Protein AF-A0AAD4MUJ4-F1 (afdb_monomer_lite)

pLDDT: mean 74.08, std 25.37, range [32.0, 98.5]

Organism: NCBI:txid166010

Structure (mmCIF, N/CA/C/O backbone):
data_AF-A0AAD4MUJ4-F1
#
_entry.id   AF-A0AAD4MUJ4-F1
#
loop_
_atom_site.group_PDB
_atom_site.id
_atom_site.type_symbol
_atom_site.label_atom_id
_atom_site.label_alt_id
_atom_site.label_comp_id
_atom_site.label_asym_id
_atom_site.label_entity_id
_atom_site.label_seq_id
_atom_site.pdbx_PDB_ins_code
_atom_site.Cartn_x
_atom_site.Cartn_y
_atom_site.Cartn_z
_atom_site.occupancy
_atom_site.B_iso_or_equiv
_atom_site.auth_seq_id
_atom_site.auth_comp_id
_atom_site.auth_asym_id
_atom_site.auth_atom_id
_atom_site.pdbx_PDB_model_num
ATOM 1 N N . MET A 1 1 ? 2.312 30.324 27.842 1.00 44.19 1 MET A N 1
ATOM 2 C CA . MET A 1 1 ? 2.252 29.700 26.504 1.00 44.19 1 MET A CA 1
ATOM 3 C C . MET A 1 1 ? 3.630 29.108 26.237 1.00 44.19 1 MET A C 1
ATOM 5 O O . MET A 1 1 ? 4.555 29.847 25.935 1.00 44.19 1 MET A O 1
ATOM 9 N N . ALA A 1 2 ? 3.813 27.827 26.557 1.00 40.22 2 ALA A N 1
ATOM 10 C CA . ALA A 1 2 ? 5.121 27.174 26.566 1.00 40.22 2 ALA A CA 1
ATOM 11 C C . ALA A 1 2 ? 5.398 26.549 25.192 1.00 40.22 2 ALA A C 1
ATOM 13 O O . ALA A 1 2 ? 4.645 25.685 24.751 1.00 40.22 2 ALA A O 1
ATOM 14 N N . MET A 1 3 ? 6.459 26.995 24.517 1.00 39.94 3 MET A N 1
ATOM 15 C CA . MET A 1 3 ? 6.981 26.342 23.316 1.00 39.94 3 MET A CA 1
ATOM 16 C C . MET A 1 3 ? 7.967 25.252 23.740 1.00 39.94 3 MET A C 1
ATOM 18 O O . MET A 1 3 ? 9.027 25.543 24.290 1.00 39.94 3 MET A O 1
ATOM 22 N N . VAL A 1 4 ? 7.609 23.994 23.491 1.00 47.09 4 VAL A N 1
ATOM 23 C CA . VAL A 1 4 ? 8.509 22.846 23.631 1.00 47.09 4 VAL A CA 1
ATOM 24 C C . VAL A 1 4 ? 9.269 22.693 22.316 1.00 47.09 4 VAL A C 1
ATOM 26 O O . VAL A 1 4 ? 8.694 22.322 21.296 1.00 47.09 4 VAL A O 1
ATOM 29 N N . VAL A 1 5 ? 10.566 22.995 22.336 1.00 48.94 5 VAL A N 1
ATOM 30 C CA . VAL A 1 5 ? 11.489 22.750 21.221 1.00 48.94 5 VAL A CA 1
ATOM 31 C C . VAL A 1 5 ? 12.085 21.353 21.408 1.00 48.94 5 VAL A C 1
ATOM 33 O O . VAL A 1 5 ? 12.911 21.143 22.295 1.00 48.94 5 VAL A O 1
ATOM 36 N N . MET A 1 6 ? 11.668 20.377 20.595 1.00 48.19 6 MET A N 1
ATOM 37 C CA . MET A 1 6 ? 12.308 19.055 20.554 1.00 48.19 6 MET A CA 1
ATOM 38 C C . MET A 1 6 ? 13.563 19.094 19.675 1.00 48.19 6 MET A C 1
ATOM 40 O O . MET A 1 6 ? 13.494 19.048 18.447 1.00 48.19 6 MET A O 1
ATOM 44 N N . ALA A 1 7 ? 14.724 19.128 20.324 1.00 42.00 7 ALA A N 1
ATOM 45 C CA . ALA A 1 7 ? 16.017 18.890 19.700 1.00 42.00 7 ALA A CA 1
ATOM 46 C C . ALA A 1 7 ? 16.174 17.401 19.334 1.00 42.00 7 ALA A C 1
ATOM 48 O O . ALA A 1 7 ? 16.183 16.537 20.211 1.00 42.00 7 ALA A O 1
ATOM 49 N N . HIS A 1 8 ? 16.343 17.095 18.047 1.00 46.78 8 HIS A N 1
ATOM 50 C CA . HIS A 1 8 ? 16.730 15.759 17.595 1.00 46.78 8 HIS A CA 1
ATOM 51 C C . HIS A 1 8 ? 18.254 15.607 17.698 1.00 46.78 8 HIS A C 1
ATOM 53 O O . HIS A 1 8 ? 19.011 16.233 16.958 1.00 46.78 8 HIS A O 1
ATOM 59 N N . ARG A 1 9 ? 18.707 14.766 18.637 1.00 42.53 9 ARG A N 1
ATOM 60 C CA . ARG A 1 9 ? 20.091 14.276 18.697 1.00 42.53 9 ARG A CA 1
ATOM 61 C C . ARG A 1 9 ? 20.297 13.238 17.593 1.00 42.53 9 ARG A C 1
ATOM 63 O O . ARG A 1 9 ? 19.803 12.120 17.712 1.00 42.53 9 ARG A O 1
ATOM 70 N N . TYR A 1 10 ? 21.086 13.569 16.577 1.00 39.06 10 TYR A N 1
ATOM 71 C CA . TYR A 1 10 ? 21.710 12.563 15.719 1.00 39.06 10 TYR A CA 1
ATOM 72 C C . TYR A 1 10 ? 22.865 11.919 16.487 1.00 39.06 10 TYR A C 1
ATOM 74 O O . TYR A 1 10 ? 23.822 12.589 16.877 1.00 39.06 10 TYR A O 1
ATOM 82 N N . LYS A 1 11 ? 22.753 10.616 16.756 1.00 43.12 11 LYS A N 1
ATOM 83 C CA . LYS A 1 11 ? 23.813 9.821 17.373 1.00 43.12 11 LYS A CA 1
ATOM 84 C C . LYS A 1 11 ? 24.545 9.070 16.264 1.00 43.12 11 LYS A C 1
ATOM 86 O O . LYS A 1 11 ? 24.017 8.121 15.696 1.00 43.12 11 LYS A O 1
ATOM 91 N N . ASN A 1 12 ? 25.754 9.538 15.970 1.00 46.62 12 ASN A N 1
ATOM 92 C CA . ASN A 1 12 ? 26.744 8.843 15.158 1.00 46.62 12 ASN A CA 1
ATOM 93 C C . ASN A 1 12 ? 27.053 7.468 15.768 1.00 46.62 12 ASN A C 1
ATOM 95 O O . ASN A 1 12 ? 27.335 7.371 16.964 1.00 46.62 12 ASN A O 1
ATOM 99 N N . GLY A 1 13 ? 27.042 6.431 14.934 1.00 36.66 13 GLY A N 1
ATOM 100 C CA . GLY A 1 13 ? 27.502 5.087 15.265 1.00 36.66 13 GLY A CA 1
ATOM 101 C C . GLY A 1 13 ? 28.386 4.553 14.145 1.00 36.66 13 GLY A C 1
ATOM 102 O O . GLY A 1 13 ? 27.891 3.969 13.189 1.00 36.66 13 GLY A O 1
ATOM 103 N N . TYR A 1 14 ? 29.690 4.795 14.268 1.00 42.84 14 TYR A N 1
ATOM 104 C CA . TYR A 1 14 ? 30.744 4.057 13.575 1.00 42.84 14 TYR A CA 1
ATOM 105 C C . TYR A 1 14 ? 30.880 2.653 14.183 1.00 42.84 14 TYR A C 1
ATOM 107 O O . TYR A 1 14 ? 30.765 2.510 15.400 1.00 42.84 14 TYR A O 1
ATOM 115 N N . GLY A 1 15 ? 31.264 1.667 13.367 1.00 36.09 15 GLY A N 1
ATOM 116 C CA . GLY A 1 15 ? 32.052 0.522 13.840 1.00 36.09 15 GLY A CA 1
ATOM 117 C C . GLY A 1 15 ? 31.518 -0.852 13.450 1.00 36.09 15 GLY A C 1
ATOM 118 O O . GLY A 1 15 ? 30.756 -1.458 14.193 1.00 36.09 15 GLY A O 1
ATOM 119 N N . GLY A 1 16 ? 32.002 -1.379 12.327 1.00 36.38 16 GLY A N 1
ATOM 120 C CA . GLY A 1 16 ? 31.854 -2.784 11.951 1.00 36.38 16 GLY A CA 1
ATOM 121 C C . GLY A 1 16 ? 33.014 -3.214 11.060 1.00 36.38 16 GLY A C 1
ATOM 122 O O . GLY A 1 16 ? 32.904 -3.171 9.842 1.00 36.38 16 GLY A O 1
ATOM 123 N N . ASN A 1 17 ? 34.140 -3.561 11.689 1.00 42.69 17 ASN A N 1
ATOM 124 C CA . ASN A 1 17 ? 35.308 -4.178 11.059 1.00 42.69 17 ASN A CA 1
ATOM 125 C C . ASN A 1 17 ? 34.982 -5.605 10.588 1.00 42.69 17 ASN A C 1
ATOM 127 O O . ASN A 1 17 ? 34.454 -6.403 11.361 1.00 42.69 17 ASN A O 1
ATOM 131 N N . GLY A 1 18 ? 35.394 -5.940 9.366 1.00 32.00 18 GLY A N 1
ATOM 132 C CA . GLY A 1 18 ? 35.481 -7.299 8.828 1.00 32.00 18 GLY A CA 1
ATOM 133 C C . GLY A 1 18 ? 36.546 -7.345 7.720 1.00 32.00 18 GLY A C 1
ATOM 134 O O . GLY A 1 18 ? 36.759 -6.325 7.067 1.00 32.00 18 GLY A O 1
ATOM 135 N N . PRO A 1 19 ? 37.286 -8.456 7.563 1.00 45.91 19 PRO A N 1
ATOM 136 C CA . PRO A 1 19 ? 38.683 -8.434 7.139 1.00 45.91 19 PRO A CA 1
ATOM 137 C C . PRO A 1 19 ? 38.904 -8.355 5.622 1.00 45.91 19 PRO A C 1
ATOM 139 O O . PRO A 1 19 ? 38.104 -8.794 4.804 1.00 45.91 19 PRO A O 1
ATOM 142 N N . SER A 1 20 ? 40.078 -7.823 5.300 1.00 50.12 20 SER A N 1
ATOM 143 C CA . SER A 1 20 ? 40.773 -7.763 4.017 1.00 50.12 20 SER A CA 1
ATOM 144 C C . SER A 1 20 ? 40.821 -9.075 3.220 1.00 50.12 20 SER A C 1
ATOM 146 O O . SER A 1 20 ? 41.240 -10.105 3.744 1.00 50.12 20 SER A O 1
ATOM 148 N N . GLY A 1 21 ? 40.562 -8.971 1.913 1.00 33.47 21 GLY A N 1
ATOM 149 C CA . GLY A 1 21 ? 41.015 -9.900 0.876 1.00 33.47 21 GLY A CA 1
ATOM 150 C C . GLY A 1 21 ? 41.214 -9.141 -0.450 1.00 33.47 21 GLY A C 1
ATOM 151 O O . GLY A 1 21 ? 40.332 -8.365 -0.818 1.00 33.47 21 GLY A O 1
ATOM 152 N N . PRO A 1 22 ? 42.364 -9.277 -1.138 1.00 55.75 22 PRO A N 1
ATOM 153 C CA . PRO A 1 22 ? 42.601 -8.668 -2.444 1.00 55.75 22 PRO A CA 1
ATOM 154 C C . PRO A 1 22 ? 42.001 -9.551 -3.554 1.00 55.75 22 PRO A C 1
ATOM 156 O O . PRO A 1 22 ? 41.592 -10.673 -3.286 1.00 55.75 22 PRO A O 1
ATOM 159 N N . TYR A 1 23 ? 42.002 -9.058 -4.793 1.00 40.91 23 TYR A N 1
ATOM 160 C CA . TYR A 1 23 ? 41.457 -9.674 -6.019 1.00 40.91 23 TYR A CA 1
ATOM 161 C C . TYR A 1 23 ? 39.988 -9.343 -6.311 1.00 40.91 23 TYR A C 1
ATOM 163 O O . TYR A 1 23 ? 39.065 -10.119 -6.086 1.00 40.91 23 TYR A O 1
ATOM 171 N N . GLY A 1 24 ? 39.802 -8.166 -6.915 1.00 47.84 24 GLY A N 1
ATOM 172 C CA . GLY A 1 24 ? 38.652 -7.905 -7.767 1.00 47.84 24 GLY A CA 1
ATOM 173 C C . GLY A 1 24 ? 38.746 -8.757 -9.033 1.00 47.84 24 GLY A C 1
ATOM 174 O O . GLY A 1 24 ? 39.679 -8.605 -9.819 1.00 47.84 24 GLY A O 1
ATOM 175 N N . GLY A 1 25 ? 37.778 -9.649 -9.212 1.00 38.25 25 GLY A N 1
ATOM 176 C CA . GLY A 1 25 ? 37.471 -10.316 -10.474 1.00 38.25 25 GLY A CA 1
ATOM 177 C C . GLY A 1 25 ? 36.027 -9.989 -10.839 1.00 38.25 25 GLY A C 1
ATOM 178 O O . GLY A 1 25 ? 35.150 -10.062 -9.980 1.00 38.25 25 GLY A O 1
ATOM 179 N N . GLY A 1 26 ? 35.808 -9.533 -12.074 1.00 43.59 26 GLY A N 1
ATOM 180 C CA . GLY A 1 26 ? 34.503 -9.112 -12.586 1.00 43.59 26 GLY A CA 1
ATOM 181 C C . GLY A 1 26 ? 33.461 -10.241 -12.636 1.00 43.59 26 GLY A C 1
ATOM 182 O O . GLY A 1 26 ? 33.774 -11.394 -12.350 1.00 43.59 26 GLY A O 1
ATOM 183 N N . PRO A 1 27 ? 32.205 -9.911 -12.978 1.00 44.38 27 PRO A N 1
ATOM 184 C CA . PRO A 1 27 ? 31.084 -10.833 -12.858 1.00 44.38 27 PRO A CA 1
ATOM 185 C C . PRO A 1 27 ? 31.172 -11.940 -13.915 1.00 44.38 27 PRO A C 1
ATOM 187 O O . PRO A 1 27 ? 31.021 -11.685 -15.107 1.00 44.38 27 PRO A O 1
ATOM 190 N N . TYR A 1 28 ? 31.407 -13.174 -13.476 1.00 48.44 28 TYR A N 1
ATOM 191 C CA . TYR A 1 28 ? 31.180 -14.365 -14.289 1.00 48.44 28 TYR A CA 1
ATOM 192 C C . TYR A 1 28 ? 29.697 -14.725 -14.171 1.00 48.44 28 TYR A C 1
ATOM 194 O O . TYR A 1 28 ? 29.198 -14.920 -13.060 1.00 48.44 28 TYR A O 1
ATOM 202 N N . ASP A 1 29 ? 28.996 -14.785 -15.302 1.00 51.06 29 ASP A N 1
ATOM 203 C CA . ASP A 1 29 ? 27.620 -15.273 -15.383 1.00 51.06 29 ASP A CA 1
ATOM 204 C C . ASP A 1 29 ? 27.547 -16.717 -14.867 1.00 51.06 29 ASP A C 1
ATOM 206 O O . ASP A 1 29 ? 28.106 -17.648 -15.452 1.00 51.06 29 ASP A O 1
ATOM 210 N N . VAL A 1 30 ? 26.858 -16.893 -13.741 1.00 48.88 30 VAL A N 1
ATOM 211 C CA . VAL A 1 30 ? 26.611 -18.191 -13.113 1.00 48.88 30 VAL A CA 1
ATOM 212 C C . VAL A 1 30 ? 25.339 -18.772 -13.729 1.00 48.88 30 VAL A C 1
ATOM 214 O O . VAL A 1 30 ? 24.271 -18.164 -13.652 1.00 48.88 30 VAL A O 1
ATOM 217 N N . GLY A 1 31 ? 25.438 -19.944 -14.363 1.00 53.38 31 GLY A N 1
ATOM 218 C CA . GLY A 1 31 ? 24.267 -20.680 -14.845 1.00 53.38 31 GLY A CA 1
ATOM 219 C C . GLY A 1 31 ? 23.357 -21.135 -13.689 1.00 53.38 31 GLY A C 1
ATOM 220 O O . GLY A 1 31 ? 23.791 -21.159 -12.536 1.00 53.38 31 GLY A O 1
ATOM 221 N N . PRO A 1 32 ? 22.106 -21.551 -13.962 1.00 51.09 32 PRO A N 1
ATOM 222 C CA . PRO A 1 32 ? 21.092 -21.849 -12.938 1.00 51.09 32 PRO A CA 1
ATOM 223 C C . PRO A 1 32 ? 21.449 -22.970 -11.938 1.00 51.09 32 PRO A C 1
ATOM 225 O O . PRO A 1 32 ? 20.719 -23.152 -10.968 1.00 51.09 32 PRO A O 1
ATOM 228 N N . ASN A 1 33 ? 22.572 -23.674 -12.129 1.00 58.25 33 ASN A N 1
ATOM 229 C CA . ASN A 1 33 ? 23.044 -24.763 -11.267 1.00 58.25 33 ASN A CA 1
ATOM 230 C C . ASN A 1 33 ? 24.400 -24.486 -10.578 1.00 58.25 33 ASN A C 1
ATOM 232 O O . ASN A 1 33 ? 24.958 -25.392 -9.971 1.00 58.25 33 ASN A O 1
ATOM 236 N N . GLY A 1 34 ? 24.954 -23.269 -10.650 1.00 53.94 34 GLY A N 1
ATOM 237 C CA . GLY A 1 34 ? 26.171 -22.914 -9.898 1.00 53.94 34 GLY A CA 1
ATOM 238 C C . GLY A 1 34 ? 27.496 -23.469 -10.442 1.00 53.94 34 GLY A C 1
ATOM 239 O O . GLY A 1 34 ? 28.541 -23.214 -9.847 1.00 53.94 34 GLY A O 1
ATOM 240 N N . GLU A 1 35 ? 27.487 -24.188 -11.565 1.00 52.56 35 GLU A N 1
ATOM 241 C CA . GLU A 1 35 ? 28.706 -24.674 -12.217 1.00 52.56 35 GLU A CA 1
ATOM 242 C C . GLU A 1 35 ? 29.243 -23.642 -13.228 1.00 52.56 35 GLU A C 1
ATOM 244 O O . GLU A 1 35 ? 28.458 -23.054 -13.982 1.00 52.56 35 GLU A O 1
ATOM 249 N N . PRO A 1 36 ? 30.566 -23.391 -13.264 1.00 56.53 36 PRO A N 1
ATOM 250 C CA . PRO A 1 36 ? 31.171 -22.526 -14.269 1.00 56.53 36 PRO A CA 1
ATOM 251 C C . PRO A 1 36 ? 31.007 -23.145 -15.662 1.00 56.53 36 PRO A C 1
ATOM 253 O O . PRO A 1 36 ? 31.308 -24.321 -15.867 1.00 56.53 36 PRO A O 1
ATOM 256 N N . TYR A 1 37 ? 30.548 -22.347 -16.631 1.00 49.16 37 TYR A N 1
ATOM 257 C CA . TYR A 1 37 ? 30.479 -22.781 -18.026 1.00 49.16 37 TYR A CA 1
ATOM 258 C C . TYR A 1 37 ? 31.870 -23.231 -18.502 1.00 49.16 37 TYR A C 1
ATOM 260 O O . TYR A 1 37 ? 32.844 -22.496 -18.302 1.00 49.16 37 TYR A O 1
ATOM 268 N N . PRO A 1 38 ? 31.996 -24.407 -19.145 1.00 59.22 38 PRO A N 1
ATOM 269 C CA . PRO A 1 38 ? 33.254 -24.789 -19.762 1.00 59.22 38 PRO A CA 1
ATOM 270 C C . PRO A 1 38 ? 33.621 -23.754 -20.838 1.00 59.22 38 PRO A C 1
ATOM 272 O O . PRO A 1 38 ? 32.732 -23.276 -21.553 1.00 59.22 38 PRO A O 1
ATOM 275 N N . PRO A 1 39 ? 34.908 -23.384 -20.970 1.00 56.28 39 PRO A N 1
ATOM 276 C CA . PRO A 1 39 ? 35.331 -22.460 -22.011 1.00 56.28 39 PRO A CA 1
ATOM 277 C C . PRO A 1 39 ? 34.971 -23.031 -23.392 1.00 56.28 39 PRO A C 1
ATOM 279 O O . PRO A 1 39 ? 35.046 -24.249 -23.591 1.00 56.28 39 PRO A O 1
ATOM 282 N N . PRO A 1 40 ? 34.588 -22.183 -24.362 1.00 53.41 40 PRO A N 1
ATOM 283 C CA . PRO A 1 40 ? 34.286 -22.644 -25.706 1.00 53.41 40 PRO A CA 1
ATOM 284 C C . PRO A 1 40 ? 35.525 -23.318 -26.304 1.00 53.41 40 PRO A C 1
ATOM 286 O O . PRO A 1 40 ? 36.598 -22.719 -26.393 1.00 53.41 40 PRO A O 1
ATOM 289 N N . LEU A 1 41 ? 35.370 -24.577 -26.717 1.00 45.94 41 LEU A N 1
ATOM 290 C CA . LEU A 1 41 ? 36.371 -25.292 -27.499 1.00 45.94 41 LEU A CA 1
ATOM 291 C C . LEU A 1 41 ? 36.523 -24.578 -28.845 1.00 45.94 41 LEU A C 1
ATOM 293 O O . LEU A 1 41 ? 35.676 -24.688 -29.731 1.00 45.94 41 LEU A O 1
ATOM 297 N N . TYR A 1 42 ? 37.606 -23.820 -28.978 1.00 40.16 42 TYR A N 1
ATOM 298 C CA . TYR A 1 42 ? 38.006 -23.154 -30.209 1.00 40.16 42 TYR A CA 1
ATOM 299 C C . TYR A 1 42 ? 38.483 -24.216 -31.209 1.00 40.16 42 TYR A C 1
ATOM 301 O O . TYR A 1 42 ? 39.657 -24.574 -31.239 1.00 40.16 42 TYR A O 1
ATOM 309 N N . ASN A 1 43 ? 37.564 -24.769 -32.002 1.00 47.78 43 ASN A N 1
ATOM 310 C CA . ASN A 1 43 ? 37.891 -25.699 -33.079 1.00 47.78 43 ASN A CA 1
ATOM 311 C C . ASN A 1 43 ? 37.677 -24.988 -34.420 1.00 47.78 43 ASN A C 1
ATOM 313 O O . ASN A 1 43 ? 36.576 -24.958 -34.962 1.00 47.78 43 ASN A O 1
ATOM 317 N N . GLY A 1 44 ? 38.737 -24.346 -34.912 1.00 37.12 44 GLY A N 1
ATOM 318 C CA . GLY A 1 44 ? 38.713 -23.498 -36.102 1.00 37.12 44 GLY A CA 1
ATOM 319 C C . GLY A 1 44 ? 39.947 -23.686 -36.978 1.00 37.12 44 GLY A C 1
ATOM 320 O O . GLY A 1 44 ? 40.610 -22.712 -37.308 1.00 37.12 44 GLY A O 1
ATOM 321 N N . TYR A 1 45 ? 40.269 -24.926 -37.355 1.00 39.66 45 TYR A N 1
ATOM 322 C CA . TYR A 1 45 ? 41.111 -25.182 -38.527 1.00 39.66 45 TYR A CA 1
ATOM 323 C C . TYR A 1 45 ? 40.203 -25.428 -39.732 1.00 39.66 45 TYR A C 1
ATOM 325 O O . TYR A 1 45 ? 39.757 -26.546 -39.974 1.00 39.66 45 TYR A O 1
ATOM 333 N N . ALA A 1 46 ? 39.924 -24.368 -40.489 1.00 44.16 46 ALA A N 1
ATOM 334 C CA . ALA A 1 46 ? 39.470 -24.500 -41.866 1.00 44.16 46 ALA A CA 1
ATOM 335 C C . ALA A 1 46 ? 40.719 -24.534 -42.769 1.00 44.16 46 ALA A C 1
ATOM 337 O O . ALA A 1 46 ? 41.499 -23.578 -42.738 1.00 44.16 46 ALA A O 1
ATOM 338 N N . PRO A 1 47 ? 40.969 -25.606 -43.542 1.00 52.78 47 PRO A N 1
ATOM 339 C CA . PRO A 1 47 ? 42.039 -25.600 -44.532 1.00 52.78 47 PRO A CA 1
ATOM 340 C C . PRO A 1 47 ? 41.682 -24.652 -45.692 1.00 52.78 47 PRO A C 1
ATOM 342 O O . PRO A 1 47 ? 40.500 -24.499 -46.016 1.00 52.78 47 PRO A O 1
ATOM 345 N N . PRO A 1 48 ? 42.673 -24.014 -46.343 1.00 49.97 48 PRO A N 1
ATOM 346 C CA . PRO A 1 48 ? 42.413 -23.188 -47.513 1.00 49.97 48 PRO A CA 1
ATOM 347 C C . PRO A 1 48 ? 41.864 -24.048 -48.669 1.00 49.97 48 PRO A C 1
ATOM 349 O O . PRO A 1 48 ? 42.278 -25.204 -48.822 1.00 49.97 48 PRO A O 1
ATOM 352 N N . PRO A 1 49 ? 40.966 -23.509 -49.514 1.00 43.06 49 PRO A N 1
ATOM 353 C CA . PRO A 1 49 ? 40.465 -24.229 -50.676 1.00 43.06 49 PRO A CA 1
ATOM 354 C C . PRO A 1 49 ? 41.618 -24.555 -51.633 1.00 43.06 49 PRO A C 1
ATOM 356 O O . PRO A 1 49 ? 42.242 -23.667 -52.213 1.00 43.06 49 PRO A O 1
ATOM 359 N N . SER A 1 50 ? 41.893 -25.848 -51.803 1.00 53.94 50 SER A N 1
ATOM 360 C CA . SER A 1 50 ? 42.735 -26.357 -52.883 1.00 53.94 50 SER A CA 1
ATOM 361 C C . SER A 1 50 ? 41.904 -26.398 -54.156 1.00 53.94 50 SER A C 1
ATOM 363 O O . SER A 1 50 ? 40.945 -27.162 -54.237 1.00 53.94 50 SER A O 1
ATOM 365 N N . GLY A 1 51 ? 42.257 -25.593 -55.152 1.00 44.12 51 GLY A N 1
ATOM 366 C CA . GLY A 1 51 ? 41.606 -25.700 -56.451 1.00 44.12 51 GLY A CA 1
ATOM 367 C C . GLY A 1 51 ? 41.805 -24.492 -57.338 1.00 44.12 51 GLY A C 1
ATOM 368 O O . GLY A 1 51 ? 40.891 -23.698 -57.468 1.00 44.12 51 GLY A O 1
ATOM 369 N N . TYR A 1 52 ? 42.972 -24.392 -57.971 1.00 36.62 52 TYR A N 1
ATOM 370 C CA . TYR A 1 52 ? 43.105 -23.835 -59.321 1.00 36.62 52 TYR A CA 1
ATOM 371 C C . TYR A 1 52 ? 44.340 -24.457 -59.984 1.00 36.62 52 TYR A C 1
ATOM 373 O O . TYR A 1 52 ? 45.377 -23.834 -60.188 1.00 36.62 52 TYR A O 1
ATOM 381 N N . SER A 1 53 ? 44.227 -25.746 -60.295 1.00 40.53 53 SER A N 1
ATOM 382 C CA . SER A 1 53 ? 45.049 -26.414 -61.300 1.00 40.53 53 SER A CA 1
ATOM 383 C C . SER A 1 53 ? 44.467 -26.045 -62.667 1.00 40.53 53 SER A C 1
ATOM 385 O O . SER A 1 53 ? 43.489 -26.636 -63.122 1.00 40.53 53 SER A O 1
ATOM 387 N N . GLY A 1 54 ? 45.027 -25.008 -63.290 1.00 34.62 54 GLY A N 1
ATOM 388 C CA . GLY A 1 54 ? 44.768 -24.685 -64.692 1.00 34.62 54 GLY A CA 1
ATOM 389 C C . GLY A 1 54 ? 45.361 -25.756 -65.623 1.00 34.62 54 GLY A C 1
ATOM 390 O O . GLY A 1 54 ? 46.339 -26.409 -65.253 1.00 34.62 54 GLY A O 1
ATOM 391 N N . PRO A 1 55 ? 44.765 -25.983 -66.805 1.00 42.53 55 PRO A N 1
ATOM 392 C CA . PRO A 1 55 ? 44.942 -27.213 -67.564 1.00 42.53 55 PRO A CA 1
ATOM 393 C C . PRO A 1 55 ? 46.283 -27.269 -68.304 1.00 42.53 55 PRO A C 1
ATOM 395 O O . PRO A 1 55 ? 46.552 -26.475 -69.204 1.00 42.53 55 PRO A O 1
ATOM 398 N N . ASN A 1 56 ? 47.080 -28.287 -67.969 1.00 36.59 56 ASN A N 1
ATOM 399 C CA . ASN A 1 56 ? 48.097 -28.837 -68.858 1.00 36.59 56 ASN A CA 1
ATOM 400 C C . ASN A 1 56 ? 47.411 -29.321 -70.143 1.00 36.59 56 ASN A C 1
ATOM 402 O O . ASN A 1 56 ? 46.688 -30.318 -70.136 1.00 36.59 56 ASN A O 1
ATOM 406 N N . GLY A 1 57 ? 47.639 -28.602 -71.241 1.00 32.56 57 GLY A N 1
ATOM 407 C CA . GLY A 1 57 ? 47.390 -29.107 -72.588 1.00 32.56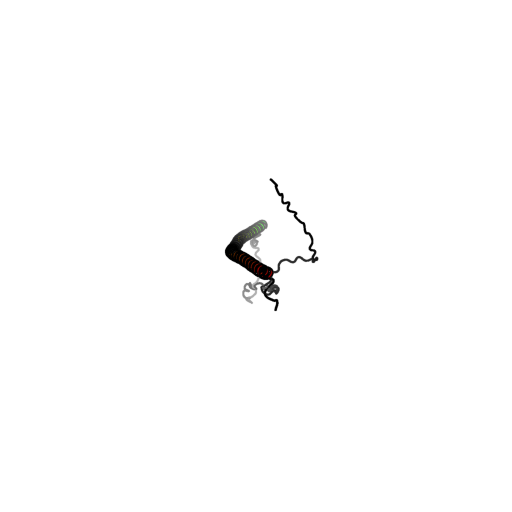 57 GLY A CA 1
ATOM 408 C C . GLY A 1 57 ? 48.377 -30.233 -72.934 1.00 32.56 57 GLY A C 1
ATOM 409 O O . GLY A 1 57 ? 49.489 -30.261 -72.401 1.00 32.56 57 GLY A O 1
ATOM 410 N N . PRO A 1 58 ? 47.981 -31.189 -73.789 1.00 42.03 58 PRO A N 1
ATOM 411 C CA . PRO A 1 58 ? 48.724 -32.422 -74.006 1.00 42.03 58 PRO A CA 1
ATOM 412 C C . PRO A 1 58 ? 50.048 -32.193 -74.742 1.00 42.03 58 PRO A C 1
ATOM 414 O O . PRO A 1 58 ? 50.098 -31.589 -75.814 1.00 42.03 58 PRO A O 1
ATOM 417 N N . TYR A 1 59 ? 51.109 -32.775 -74.184 1.00 36.59 59 TYR A N 1
ATOM 418 C CA . TYR A 1 59 ? 52.340 -33.107 -74.890 1.00 36.59 59 TYR A CA 1
ATOM 419 C C . TYR A 1 59 ? 52.004 -33.891 -76.169 1.00 36.59 59 TYR A C 1
ATOM 421 O O . TYR A 1 59 ? 51.503 -35.011 -76.095 1.00 36.59 59 TYR A O 1
ATOM 429 N N . SER A 1 60 ? 52.306 -33.319 -77.336 1.00 35.91 60 SER A N 1
ATOM 430 C CA . SER A 1 60 ? 52.470 -34.081 -78.579 1.00 35.91 60 SER A CA 1
ATOM 431 C C . SER A 1 60 ? 53.963 -34.308 -78.827 1.00 35.91 60 SER A C 1
ATOM 433 O O . SER A 1 60 ? 54.698 -33.335 -79.004 1.00 35.91 60 SER A O 1
ATOM 435 N N . PRO A 1 61 ? 54.434 -35.565 -78.824 1.00 45.69 61 PRO A N 1
ATOM 436 C CA . PRO A 1 61 ? 55.805 -35.907 -79.158 1.00 45.69 61 PRO A CA 1
ATOM 437 C C . PRO A 1 61 ? 55.952 -36.196 -80.660 1.00 45.69 61 PRO A C 1
ATOM 439 O O . PRO A 1 61 ? 55.221 -37.010 -81.216 1.00 45.69 61 PRO A O 1
ATOM 442 N N . GLY A 1 62 ? 56.972 -35.602 -81.284 1.00 37.03 62 GLY A N 1
ATOM 443 C CA . GLY A 1 62 ? 57.602 -36.154 -82.488 1.00 37.03 62 GLY A CA 1
ATOM 444 C C . GLY A 1 62 ? 57.170 -35.554 -83.829 1.00 37.03 62 GLY A C 1
ATOM 445 O O . GLY A 1 62 ? 56.099 -35.842 -84.349 1.00 37.03 62 GLY A O 1
ATOM 446 N N . GLY A 1 63 ? 58.080 -34.801 -84.447 1.00 33.97 63 GLY A N 1
ATOM 447 C CA . GLY A 1 63 ? 58.037 -34.434 -85.864 1.00 33.97 63 GLY A CA 1
ATOM 448 C C . GLY A 1 63 ? 59.310 -33.675 -86.264 1.00 33.97 63 GLY A C 1
ATOM 449 O O . GLY A 1 63 ? 59.745 -32.831 -85.488 1.00 33.97 63 GLY A O 1
ATOM 450 N N . PRO A 1 64 ? 59.971 -34.011 -87.386 1.00 45.78 64 PRO A N 1
ATOM 451 C CA . PRO A 1 64 ? 61.428 -33.975 -87.498 1.00 45.78 64 PRO A CA 1
ATOM 452 C C . PRO A 1 64 ? 62.010 -32.623 -87.933 1.00 45.78 64 PRO A C 1
ATOM 454 O O . PRO A 1 64 ? 61.405 -31.864 -88.683 1.00 45.78 64 PRO A O 1
ATOM 457 N N . TYR A 1 65 ? 63.243 -32.398 -87.477 1.00 49.16 65 TYR A N 1
ATOM 458 C CA . TYR A 1 65 ? 64.228 -31.408 -87.908 1.00 49.16 65 TYR A CA 1
ATOM 459 C C . TYR A 1 65 ? 64.076 -30.935 -89.366 1.00 49.16 65 TYR A C 1
ATOM 461 O O . TYR A 1 65 ? 64.555 -31.580 -90.299 1.00 49.16 65 TYR A O 1
ATOM 469 N N . GLY A 1 66 ? 63.475 -29.759 -89.542 1.00 44.28 66 GLY A N 1
ATOM 470 C CA . GLY A 1 66 ? 63.752 -28.882 -90.678 1.00 44.28 66 GLY A CA 1
ATOM 471 C C . GLY A 1 66 ? 64.919 -27.948 -90.328 1.00 44.28 66 GLY A C 1
ATOM 472 O O . GLY A 1 66 ? 65.082 -27.608 -89.152 1.00 44.28 66 GLY A O 1
ATOM 473 N N . PRO A 1 67 ? 65.760 -27.542 -91.296 1.00 52.69 67 PRO A N 1
ATOM 474 C CA . PRO A 1 67 ? 66.836 -26.590 -91.035 1.00 52.69 67 PRO A CA 1
ATOM 475 C C . PRO A 1 67 ? 66.260 -25.274 -90.481 1.00 52.69 67 PRO A C 1
ATOM 477 O O . PRO A 1 67 ? 65.181 -24.858 -90.917 1.00 52.69 67 PRO A O 1
ATOM 480 N N . PRO A 1 68 ? 66.945 -24.604 -89.532 1.00 51.28 68 PRO A N 1
ATOM 481 C CA . PRO A 1 68 ? 66.507 -23.298 -89.063 1.00 51.28 68 PRO A CA 1
ATOM 482 C C . PRO A 1 68 ? 66.451 -22.332 -90.258 1.00 51.28 68 PRO A C 1
ATOM 484 O O . PRO A 1 68 ? 67.375 -22.336 -91.080 1.00 51.28 68 PRO A O 1
ATOM 487 N N . PRO A 1 69 ? 65.387 -21.522 -90.398 1.00 52.84 69 PRO A N 1
ATOM 488 C CA . PRO A 1 69 ? 65.336 -20.522 -91.453 1.00 52.84 69 PRO A CA 1
ATOM 489 C C . PRO A 1 69 ? 66.518 -19.550 -91.297 1.00 52.84 69 PRO A C 1
ATOM 491 O O . P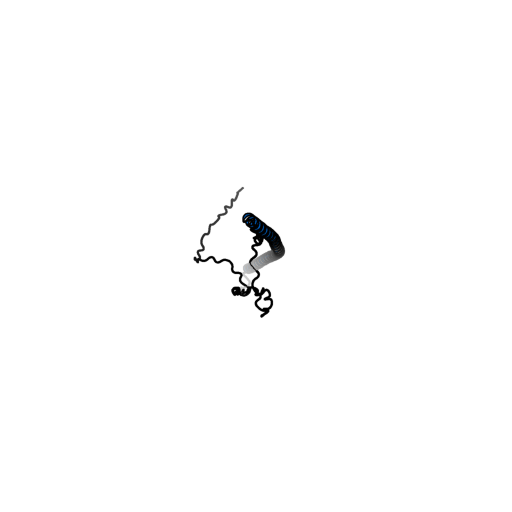RO A 1 69 ? 66.954 -19.289 -90.170 1.00 52.84 69 PRO A O 1
ATOM 494 N N . PRO A 1 70 ? 67.060 -19.012 -92.403 1.00 45.38 70 PRO A N 1
ATOM 495 C CA . PRO A 1 70 ? 68.124 -18.022 -92.334 1.00 45.38 70 PRO A CA 1
ATOM 496 C C . PRO A 1 70 ? 67.657 -16.829 -91.495 1.00 45.38 70 PRO A C 1
ATOM 498 O O . PRO A 1 70 ? 66.546 -16.332 -91.677 1.00 45.38 70 PRO A O 1
ATOM 501 N N . TYR A 1 71 ? 68.505 -16.387 -90.563 1.00 49.78 71 TYR A N 1
ATOM 502 C CA . TYR A 1 71 ? 68.287 -15.183 -89.765 1.00 49.78 71 TYR A CA 1
ATOM 503 C C . TYR A 1 71 ? 68.052 -13.997 -90.706 1.00 49.78 71 TYR A C 1
ATOM 505 O O . TYR A 1 71 ? 68.981 -13.498 -91.340 1.00 49.78 71 TYR A O 1
ATOM 513 N N . VAL A 1 72 ? 66.805 -13.544 -90.788 1.00 49.84 72 VAL A N 1
ATOM 514 C CA . VAL A 1 72 ? 66.453 -12.255 -91.380 1.00 49.84 72 VAL A CA 1
ATOM 515 C C . VAL A 1 72 ? 66.344 -11.278 -90.208 1.00 49.84 72 VAL A C 1
ATOM 517 O O . VAL A 1 72 ? 65.442 -11.445 -89.384 1.00 49.84 72 VAL A O 1
ATOM 520 N N . PRO A 1 73 ? 67.238 -10.282 -90.059 1.00 45.94 73 PRO A N 1
ATOM 521 C CA . PRO A 1 73 ? 67.051 -9.224 -89.077 1.00 45.94 73 PRO A CA 1
ATOM 522 C C . PRO A 1 73 ? 65.886 -8.346 -89.554 1.00 45.94 73 PRO A C 1
ATOM 524 O O . PRO A 1 73 ? 66.060 -7.415 -90.336 1.00 45.94 73 PRO A O 1
ATOM 527 N N . GLY A 1 74 ? 64.668 -8.702 -89.148 1.00 44.78 74 GLY A N 1
ATOM 528 C CA . GLY A 1 74 ? 63.486 -7.868 -89.341 1.00 44.78 74 GLY A CA 1
ATOM 529 C C . GLY A 1 74 ? 63.502 -6.676 -88.374 1.00 44.78 74 GLY A C 1
ATOM 530 O O . GLY A 1 74 ? 64.013 -6.805 -87.258 1.00 44.78 74 GLY A O 1
ATOM 531 N N . PRO A 1 75 ? 62.963 -5.511 -88.769 1.00 51.62 75 PRO A N 1
ATOM 532 C CA . PRO A 1 75 ? 62.935 -4.323 -87.926 1.00 5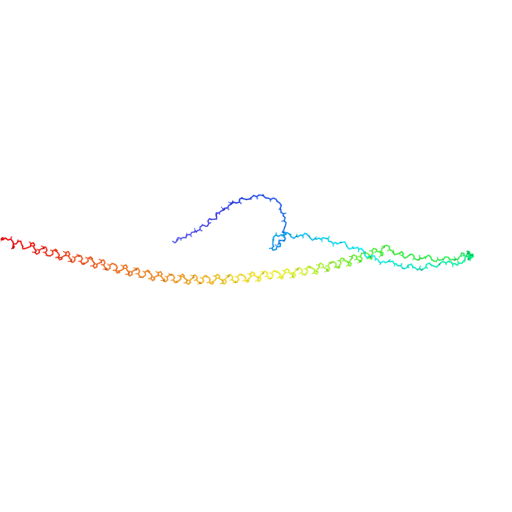1.62 75 PRO A CA 1
ATOM 533 C C . PRO A 1 75 ? 62.054 -4.581 -86.696 1.00 51.62 75 PRO A C 1
ATOM 535 O O . PRO A 1 75 ? 60.894 -4.948 -86.838 1.00 51.62 75 PRO A O 1
ATOM 538 N N . TYR A 1 76 ? 62.642 -4.411 -85.508 1.00 51.31 76 TYR A N 1
ATOM 539 C CA . TYR A 1 76 ? 62.003 -4.239 -84.197 1.00 51.31 76 TYR A CA 1
ATOM 540 C C . TYR A 1 76 ? 60.590 -4.831 -84.053 1.00 51.31 76 TYR A C 1
ATOM 542 O O . TYR A 1 76 ? 59.590 -4.152 -84.281 1.00 51.31 76 TYR A O 1
ATOM 550 N N . ALA A 1 77 ? 60.497 -6.071 -83.566 1.00 50.84 77 ALA A N 1
ATOM 551 C CA . ALA A 1 77 ? 59.276 -6.493 -82.889 1.00 50.84 77 ALA A CA 1
ATOM 552 C C . ALA A 1 77 ? 59.022 -5.512 -81.723 1.00 50.84 77 ALA A C 1
ATOM 554 O O . ALA A 1 77 ? 59.949 -5.281 -80.935 1.00 50.84 77 ALA A O 1
ATOM 555 N N . PRO A 1 78 ? 57.827 -4.904 -81.598 1.00 50.75 78 PRO A N 1
ATOM 556 C CA . PRO A 1 78 ? 57.520 -4.106 -80.427 1.00 50.75 78 PRO A CA 1
ATOM 557 C C . PRO A 1 78 ? 57.644 -5.017 -79.208 1.00 50.75 78 PRO A C 1
ATOM 559 O O . PRO A 1 78 ? 57.055 -6.100 -79.171 1.00 50.75 78 PRO A O 1
ATOM 562 N N . LEU A 1 79 ? 58.441 -4.589 -78.227 1.00 56.47 79 LEU A N 1
ATOM 563 C CA . LEU A 1 79 ? 58.464 -5.210 -76.907 1.00 56.47 79 LEU A CA 1
ATOM 564 C C . LEU A 1 79 ? 57.011 -5.362 -76.427 1.00 56.47 79 LEU A C 1
ATOM 566 O O . LEU A 1 79 ? 56.212 -4.451 -76.674 1.00 56.47 79 LEU A O 1
ATOM 570 N N . PRO A 1 80 ? 56.638 -6.469 -75.753 1.00 48.16 80 PRO A N 1
ATOM 571 C CA . PRO A 1 80 ? 55.335 -6.534 -75.111 1.00 48.16 80 PRO A CA 1
ATOM 572 C C . PRO A 1 80 ? 55.235 -5.303 -74.215 1.00 48.16 80 PRO A C 1
ATOM 574 O O . PRO A 1 80 ? 56.112 -5.089 -73.376 1.00 48.16 80 PRO A O 1
ATOM 577 N N . TYR A 1 81 ? 54.232 -4.453 -74.454 1.00 42.53 81 TYR A N 1
ATOM 578 C CA . TYR A 1 81 ? 53.938 -3.315 -73.593 1.00 42.53 81 TYR A CA 1
ATOM 579 C C . TYR A 1 81 ? 53.762 -3.875 -72.181 1.00 42.53 81 TYR A C 1
ATOM 581 O O . TYR A 1 81 ? 52.716 -4.419 -71.834 1.00 42.53 81 TYR A O 1
ATOM 589 N N . SER A 1 82 ? 54.822 -3.791 -71.379 1.00 49.94 82 SER A N 1
ATOM 590 C CA . SER A 1 82 ? 54.728 -3.932 -69.942 1.00 49.94 82 SER A CA 1
ATOM 591 C C . SER A 1 82 ? 53.803 -2.806 -69.524 1.00 49.94 82 SER A C 1
ATOM 593 O O . SER A 1 82 ? 54.164 -1.633 -69.648 1.00 49.94 82 SER A O 1
ATOM 595 N N . SER A 1 83 ? 52.582 -3.150 -69.120 1.00 55.44 83 SER A N 1
ATOM 596 C CA . SER A 1 83 ? 51.654 -2.225 -68.488 1.00 55.44 83 SER A CA 1
ATOM 597 C C . SER A 1 83 ? 52.254 -1.824 -67.139 1.00 55.44 83 SER A C 1
ATOM 599 O O . SER A 1 83 ? 51.861 -2.327 -66.084 1.00 55.44 83 SER A O 1
ATOM 601 N N . TYR A 1 84 ? 53.276 -0.970 -67.180 1.00 57.44 84 TYR A N 1
ATOM 602 C CA . TYR A 1 84 ? 53.759 -0.231 -66.032 1.00 57.44 84 TYR A CA 1
ATOM 603 C C . TYR A 1 84 ? 52.617 0.688 -65.630 1.00 57.44 84 TYR A C 1
ATOM 605 O O . TYR A 1 84 ? 52.477 1.802 -66.122 1.00 57.44 84 TYR A O 1
ATOM 613 N N . GLU A 1 85 ? 51.737 0.168 -64.783 1.00 61.88 85 GLU A N 1
ATOM 614 C CA . GLU A 1 85 ? 50.845 1.022 -64.030 1.00 61.88 85 GLU A CA 1
ATOM 615 C C . GLU A 1 85 ? 51.725 1.968 -63.222 1.00 61.88 85 GLU A C 1
ATOM 617 O O . GLU A 1 85 ? 52.578 1.524 -62.446 1.00 61.88 85 GLU A O 1
ATOM 622 N N . ASP A 1 86 ? 51.524 3.261 -63.448 1.00 79.31 86 ASP A N 1
ATOM 623 C CA . ASP A 1 86 ? 52.182 4.317 -62.703 1.00 79.31 86 ASP A CA 1
ATOM 624 C C . ASP A 1 86 ? 52.013 4.038 -61.192 1.00 79.31 86 ASP A C 1
ATOM 626 O O . ASP A 1 86 ? 50.879 3.823 -60.736 1.00 79.31 86 ASP A O 1
ATOM 630 N N . PRO A 1 87 ? 53.099 3.962 -60.400 1.00 80.19 87 PRO A N 1
ATOM 631 C CA . PRO A 1 87 ? 53.023 3.712 -58.961 1.00 80.19 87 PRO A CA 1
ATOM 632 C C . PRO A 1 87 ? 52.069 4.666 -58.232 1.00 80.19 87 PRO A C 1
ATOM 634 O O . PRO A 1 87 ? 51.435 4.254 -57.257 1.00 80.19 87 PRO A O 1
ATOM 637 N N . ASP A 1 88 ? 51.884 5.892 -58.724 1.00 85.44 88 ASP A N 1
ATOM 638 C CA . ASP A 1 88 ? 50.916 6.824 -58.146 1.00 85.44 88 ASP A CA 1
ATOM 639 C C . ASP A 1 88 ? 49.463 6.408 -58.434 1.00 85.44 88 ASP A C 1
ATOM 641 O O . ASP A 1 88 ? 48.600 6.511 -57.561 1.00 85.44 88 ASP A O 1
ATOM 645 N N . SER A 1 89 ? 49.191 5.786 -59.585 1.00 84.88 89 SER A N 1
ATOM 646 C CA . SER A 1 89 ? 47.875 5.207 -59.909 1.00 84.88 89 SER A CA 1
ATOM 647 C C . SER A 1 89 ? 47.536 3.966 -59.072 1.00 84.88 89 SER A C 1
ATOM 649 O O . SER A 1 89 ? 46.362 3.652 -58.855 1.00 84.88 89 SER A O 1
ATOM 651 N N . ARG A 1 90 ? 48.541 3.225 -58.589 1.00 84.44 90 ARG A N 1
ATOM 652 C CA . ARG A 1 90 ? 48.330 2.125 -57.628 1.00 84.44 90 ARG A CA 1
ATOM 653 C C . ARG A 1 90 ? 47.997 2.660 -56.242 1.00 84.44 90 ARG A C 1
ATOM 655 O O . ARG A 1 90 ? 46.985 2.266 -55.675 1.00 84.44 90 ARG A O 1
ATOM 662 N N . ARG A 1 91 ? 48.774 3.634 -55.760 1.00 90.25 91 ARG A N 1
ATOM 663 C CA . ARG A 1 91 ? 48.529 4.302 -54.472 1.00 90.25 91 ARG A CA 1
ATOM 664 C C . ARG A 1 91 ? 47.143 4.936 -54.399 1.00 90.25 91 ARG A C 1
ATOM 666 O O . ARG A 1 91 ? 46.479 4.809 -53.377 1.00 90.25 91 ARG A O 1
ATOM 673 N N . LEU A 1 92 ? 46.691 5.586 -55.472 1.00 92.00 92 LEU A N 1
ATOM 674 C CA . LEU A 1 92 ? 45.346 6.165 -55.540 1.00 92.00 92 LEU A CA 1
ATOM 675 C C . LEU A 1 92 ? 44.253 5.099 -55.413 1.00 92.00 92 LEU A C 1
ATOM 677 O O . LEU A 1 92 ? 43.339 5.264 -54.611 1.00 92.00 92 LEU A O 1
ATOM 681 N N . ARG A 1 93 ? 44.381 3.973 -56.129 1.00 90.19 93 ARG A N 1
ATOM 682 C CA . ARG A 1 93 ? 43.431 2.857 -56.005 1.00 90.19 93 ARG A CA 1
ATOM 683 C C . ARG A 1 93 ? 43.429 2.259 -54.601 1.00 90.19 93 ARG A C 1
ATOM 685 O O . ARG A 1 93 ? 42.355 2.019 -54.059 1.00 90.19 93 ARG A O 1
ATOM 692 N N . ASP A 1 94 ? 44.594 2.067 -53.990 1.00 93.50 94 ASP A N 1
ATOM 693 C CA . ASP A 1 94 ? 44.694 1.557 -52.617 1.00 93.50 94 ASP A CA 1
ATOM 694 C C . ASP A 1 94 ? 44.033 2.507 -51.606 1.00 93.50 94 ASP A C 1
ATOM 696 O O . ASP A 1 94 ? 43.328 2.057 -50.700 1.00 93.50 94 ASP A O 1
ATOM 700 N N . LEU A 1 95 ? 44.209 3.821 -51.776 1.00 95.19 95 LEU A N 1
ATOM 701 C CA . LEU A 1 95 ? 43.535 4.839 -50.967 1.00 95.19 95 LEU A CA 1
ATOM 702 C C . LEU A 1 95 ? 42.015 4.827 -51.168 1.00 95.19 95 LEU A C 1
ATOM 704 O O . LEU A 1 95 ? 41.274 4.924 -50.188 1.00 95.19 95 LEU A O 1
ATOM 708 N N . ASP A 1 96 ? 41.539 4.662 -52.402 1.00 95.81 96 ASP A N 1
ATOM 709 C CA . ASP A 1 96 ? 40.109 4.535 -52.696 1.00 95.81 96 ASP A CA 1
ATOM 710 C C . ASP A 1 96 ? 39.509 3.276 -52.055 1.00 95.81 96 ASP A C 1
ATOM 712 O O . ASP A 1 96 ? 38.433 3.345 -51.452 1.00 95.81 96 ASP A O 1
ATOM 716 N N . TYR A 1 97 ? 40.222 2.145 -52.097 1.00 94.75 97 TYR A N 1
ATOM 717 C CA . TYR A 1 97 ? 39.818 0.924 -51.398 1.00 94.75 97 TYR A CA 1
ATOM 718 C C . TYR A 1 97 ? 39.765 1.123 -49.882 1.00 94.75 97 TYR A C 1
ATOM 720 O O . TYR A 1 97 ? 38.769 0.755 -49.258 1.00 94.75 97 TYR A O 1
ATOM 728 N N . GLN A 1 98 ? 40.784 1.746 -49.284 1.00 96.50 98 GLN A N 1
ATOM 729 C CA . GLN A 1 98 ? 40.802 2.040 -47.847 1.00 96.50 98 GLN A CA 1
ATOM 730 C C . GLN A 1 98 ? 39.664 2.980 -47.441 1.00 96.50 98 GLN A C 1
ATOM 732 O O . GLN A 1 98 ? 39.009 2.753 -46.425 1.00 96.50 98 GLN A O 1
ATOM 737 N N . LYS A 1 99 ? 39.375 4.007 -48.246 1.00 96.94 99 LYS A N 1
ATOM 738 C CA . LYS A 1 99 ? 38.257 4.928 -48.009 1.00 96.94 99 LYS A CA 1
ATOM 739 C C . LYS A 1 99 ? 36.912 4.211 -48.102 1.00 96.94 99 LYS A C 1
ATOM 741 O O . LYS A 1 99 ? 36.030 4.456 -47.278 1.00 96.94 99 LYS A O 1
ATOM 746 N N . ALA A 1 100 ? 36.748 3.326 -49.084 1.00 96.25 100 ALA A N 1
ATOM 747 C CA . ALA A 1 100 ? 35.539 2.526 -49.237 1.00 96.25 100 ALA A CA 1
ATOM 748 C C . ALA A 1 100 ? 35.348 1.549 -48.065 1.00 96.25 100 ALA A C 1
ATOM 750 O O . ALA A 1 100 ? 34.234 1.436 -47.554 1.00 96.25 100 ALA A O 1
ATOM 751 N N . ASP A 1 101 ? 36.415 0.889 -47.607 1.00 96.75 101 ASP A N 1
ATOM 752 C CA . ASP A 1 101 ? 36.379 -0.003 -46.441 1.00 96.75 101 ASP A CA 1
ATOM 753 C C . ASP A 1 101 ? 36.053 0.766 -45.153 1.00 96.75 101 ASP A C 1
ATOM 755 O O . ASP A 1 101 ? 35.129 0.400 -44.426 1.00 96.75 101 ASP A O 1
ATOM 759 N N . ALA A 1 102 ? 36.729 1.894 -44.911 1.00 96.94 102 ALA A N 1
ATOM 760 C CA . ALA A 1 102 ? 36.469 2.754 -43.759 1.00 96.94 102 ALA A CA 1
ATOM 761 C C . ALA A 1 102 ? 35.017 3.253 -43.730 1.00 96.94 102 ALA A C 1
ATOM 763 O O . ALA A 1 102 ? 34.389 3.255 -42.671 1.00 96.94 102 ALA A O 1
ATOM 764 N N . LYS A 1 103 ? 34.454 3.615 -44.890 1.00 97.81 103 LYS A N 1
ATOM 765 C CA . LYS A 1 103 ? 33.047 4.016 -44.995 1.00 97.81 103 LYS A CA 1
ATOM 766 C C . LYS A 1 103 ? 32.100 2.872 -44.625 1.00 97.81 103 LYS A C 1
ATOM 768 O O . LYS A 1 103 ? 31.202 3.084 -43.821 1.00 97.81 103 LYS A O 1
ATOM 773 N N . ARG A 1 104 ? 32.327 1.658 -45.140 1.00 97.62 104 ARG A N 1
ATOM 774 C CA . ARG A 1 104 ? 31.504 0.484 -44.789 1.00 97.62 104 ARG A CA 1
ATOM 775 C C . ARG A 1 104 ? 31.552 0.179 -43.294 1.00 97.62 104 ARG A C 1
ATOM 777 O O . ARG A 1 104 ? 30.519 -0.120 -42.705 1.00 97.62 104 ARG A O 1
ATOM 784 N N . ARG A 1 105 ? 32.733 0.278 -42.674 1.00 97.69 105 ARG A N 1
ATOM 785 C CA . ARG A 1 105 ? 32.885 0.097 -41.222 1.00 97.69 105 ARG A CA 1
ATOM 786 C C . ARG A 1 105 ? 32.135 1.166 -40.437 1.00 97.69 105 ARG A C 1
ATOM 788 O O . ARG A 1 105 ? 31.491 0.834 -39.451 1.00 97.69 105 ARG A O 1
ATOM 795 N N . LEU A 1 106 ? 32.198 2.424 -40.872 1.00 97.81 106 LEU A N 1
ATOM 796 C CA . LEU A 1 106 ? 31.462 3.513 -40.233 1.00 97.81 106 LEU A CA 1
ATOM 797 C C . LEU A 1 106 ? 29.947 3.298 -40.330 1.00 97.81 106 LEU A C 1
ATOM 799 O O . LEU A 1 106 ? 29.250 3.457 -39.334 1.00 97.81 106 LEU A O 1
ATOM 803 N N . ASP A 1 107 ? 29.449 2.895 -41.500 1.00 97.94 107 ASP A N 1
ATOM 804 C CA . ASP A 1 107 ? 28.028 2.602 -41.707 1.00 97.94 107 ASP A CA 1
ATOM 805 C C . ASP A 1 107 ? 27.565 1.440 -40.808 1.00 97.94 107 ASP A C 1
ATOM 807 O O . ASP A 1 107 ? 26.510 1.534 -40.177 1.00 97.94 107 ASP A O 1
ATOM 811 N N . LEU A 1 108 ? 28.383 0.387 -40.672 1.00 97.94 108 LEU A N 1
ATOM 812 C CA . LEU A 1 108 ? 28.114 -0.725 -39.756 1.00 97.94 108 LEU A CA 1
ATOM 813 C C . LEU A 1 108 ? 28.069 -0.254 -38.297 1.00 97.94 108 LEU A C 1
ATOM 815 O O . LEU A 1 108 ? 27.077 -0.499 -37.616 1.00 97.94 108 LEU A O 1
ATOM 819 N N . ILE A 1 109 ? 29.085 0.482 -37.838 1.00 98.06 109 ILE A N 1
ATOM 820 C CA . ILE A 1 109 ? 29.137 1.015 -36.467 1.00 98.06 109 ILE A CA 1
ATOM 821 C C . ILE A 1 109 ? 27.913 1.890 -36.179 1.00 98.06 109 ILE A C 1
ATOM 823 O O . ILE A 1 109 ? 27.306 1.762 -35.120 1.00 98.06 109 ILE A O 1
ATOM 827 N N . ASN A 1 110 ? 27.518 2.752 -37.117 1.00 97.75 110 ASN A N 1
ATOM 828 C CA . ASN A 1 110 ? 26.338 3.600 -36.955 1.00 97.75 110 ASN A CA 1
ATOM 829 C C . ASN A 1 110 ? 25.053 2.768 -36.828 1.00 97.75 110 ASN A C 1
ATOM 831 O O . ASN A 1 110 ? 24.199 3.084 -35.998 1.00 97.75 110 ASN A O 1
ATOM 835 N N . SER A 1 111 ? 24.917 1.696 -37.617 1.00 97.56 111 SER A N 1
ATOM 836 C CA . SER A 1 111 ? 23.768 0.789 -37.516 1.00 97.56 111 SER A CA 1
ATOM 837 C C . SER A 1 111 ? 23.732 0.047 -36.176 1.00 97.56 111 SER A C 1
ATOM 839 O O . SER A 1 111 ? 22.708 0.058 -35.497 1.00 97.56 111 SER A O 1
ATOM 841 N N . GLU A 1 112 ? 24.872 -0.481 -35.723 1.00 97.94 112 GLU A N 1
ATOM 842 C CA . GLU A 1 112 ? 24.993 -1.166 -34.434 1.00 97.94 112 GLU A CA 1
ATOM 843 C C . GLU A 1 112 ? 24.707 -0.218 -33.263 1.00 97.94 112 GLU A C 1
ATOM 845 O O . GLU A 1 112 ? 24.016 -0.587 -32.314 1.00 97.94 112 GLU A O 1
ATOM 850 N N . GLN A 1 113 ? 25.185 1.028 -33.333 1.00 97.62 113 GLN A N 1
ATOM 851 C CA . GLN A 1 113 ? 24.885 2.049 -32.329 1.00 97.62 113 GLN A CA 1
ATOM 852 C C . GLN A 1 113 ? 23.387 2.347 -32.253 1.00 97.62 113 GLN A C 1
ATOM 854 O O . GLN A 1 113 ? 22.849 2.446 -31.149 1.00 97.62 113 GLN A O 1
ATOM 859 N N . SER A 1 114 ? 22.706 2.458 -33.396 1.00 97.50 114 SER A N 1
ATOM 860 C CA . SER A 1 114 ? 21.255 2.659 -33.427 1.00 97.50 114 SER A CA 1
ATOM 861 C C . SER A 1 114 ? 20.517 1.490 -32.770 1.00 97.50 114 SER A C 1
ATOM 863 O O . SER A 1 114 ? 19.683 1.703 -31.889 1.00 97.50 114 SER A O 1
ATOM 865 N N . ASP A 1 115 ? 20.883 0.257 -33.121 1.00 98.19 115 ASP A N 1
ATOM 866 C CA . ASP A 1 115 ? 20.264 -0.955 -32.577 1.00 98.19 115 ASP A CA 1
ATOM 867 C C . ASP A 1 115 ? 20.481 -1.097 -31.064 1.00 98.19 115 ASP A C 1
ATOM 869 O O . ASP A 1 115 ? 19.574 -1.498 -30.324 1.00 98.19 115 ASP A O 1
ATOM 873 N N . ILE A 1 116 ? 21.679 -0.753 -30.580 1.00 98.31 116 ILE A N 1
ATOM 874 C CA . ILE A 1 116 ? 22.000 -0.748 -29.149 1.00 98.31 116 ILE A CA 1
ATOM 875 C C . ILE A 1 116 ? 21.144 0.286 -28.417 1.00 98.31 116 ILE A C 1
ATOM 877 O O . ILE A 1 116 ? 20.572 -0.032 -27.373 1.00 98.31 116 ILE A O 1
ATOM 881 N N . LEU A 1 117 ? 21.021 1.501 -28.956 1.00 98.19 117 LEU A N 1
ATOM 882 C CA . LEU A 1 117 ? 20.226 2.564 -28.340 1.00 98.19 117 LEU A CA 1
ATOM 883 C C . LEU A 1 117 ? 18.744 2.192 -28.260 1.00 98.19 117 LEU A C 1
ATOM 885 O O . LEU A 1 117 ? 18.111 2.411 -27.225 1.00 98.19 117 LEU A O 1
ATOM 889 N N . ASP A 1 118 ? 18.191 1.596 -29.310 1.00 98.38 118 ASP A N 1
ATOM 890 C CA . ASP A 1 118 ? 16.789 1.181 -29.318 1.00 98.38 118 ASP A CA 1
ATOM 891 C C . ASP A 1 118 ? 16.537 -0.001 -28.378 1.00 98.38 118 ASP A C 1
ATOM 893 O O . ASP A 1 118 ? 15.542 -0.022 -27.643 1.00 98.38 118 ASP A O 1
ATOM 897 N N . ARG A 1 119 ? 17.476 -0.952 -28.305 1.00 98.25 119 ARG A N 1
ATOM 898 C CA . ARG A 1 119 ? 17.421 -2.036 -27.317 1.00 98.25 119 ARG A CA 1
ATOM 899 C C . ARG A 1 119 ? 17.477 -1.495 -25.891 1.00 98.25 119 ARG A C 1
ATOM 901 O O . ARG A 1 119 ? 16.699 -1.950 -25.053 1.00 98.25 119 ARG A O 1
ATOM 908 N N . GLN A 1 120 ? 18.358 -0.533 -25.627 1.00 98.44 120 GLN A N 1
ATOM 909 C CA . GLN A 1 120 ? 18.499 0.087 -24.314 1.00 98.44 120 GLN A CA 1
ATOM 910 C C . GLN A 1 120 ? 17.201 0.783 -23.895 1.00 98.44 120 GLN A C 1
ATOM 912 O O . GLN A 1 120 ? 16.677 0.496 -22.821 1.00 98.44 120 GLN A O 1
ATOM 917 N N . LYS A 1 121 ? 16.610 1.599 -24.778 1.00 98.38 121 LYS A N 1
ATOM 918 C CA . LYS A 1 121 ? 15.313 2.251 -24.527 1.00 98.38 121 LYS A CA 1
ATOM 919 C C . LYS A 1 121 ? 14.216 1.244 -24.189 1.00 98.38 121 LYS A C 1
ATOM 921 O O . LYS A 1 121 ? 13.443 1.469 -23.260 1.00 98.38 121 LYS A O 1
ATOM 926 N N . ARG A 1 122 ? 14.144 0.127 -24.921 1.00 98.44 122 ARG A N 1
ATOM 927 C CA . ARG A 1 122 ? 13.149 -0.922 -24.659 1.00 98.44 122 ARG A CA 1
ATOM 928 C C . ARG A 1 122 ? 13.361 -1.580 -23.295 1.00 98.44 122 ARG A C 1
ATOM 930 O O . ARG A 1 122 ? 12.398 -1.737 -22.552 1.00 98.44 122 ARG A O 1
ATOM 937 N N . LEU A 1 123 ? 14.602 -1.927 -22.953 1.00 98.50 123 LEU A N 1
ATOM 938 C CA . LEU A 1 123 ? 14.932 -2.523 -21.654 1.00 98.50 123 LEU A CA 1
ATOM 939 C C . LEU A 1 123 ? 14.615 -1.578 -20.491 1.00 98.50 123 LEU A C 1
ATOM 941 O O . LEU A 1 123 ? 14.056 -2.011 -19.481 1.00 98.50 123 LEU A O 1
ATOM 945 N N . ASP A 1 124 ? 14.928 -0.292 -20.640 1.00 98.44 124 ASP A N 1
ATOM 946 C CA . ASP A 1 124 ? 14.622 0.718 -19.630 1.00 98.44 124 ASP A CA 1
ATOM 947 C C . ASP A 1 124 ? 13.108 0.866 -19.442 1.00 98.44 124 ASP A C 1
ATOM 949 O O . ASP A 1 124 ? 12.624 0.852 -18.306 1.00 98.44 124 ASP A O 1
ATOM 953 N N . GLN A 1 125 ? 12.339 0.894 -20.535 1.00 98.31 125 GLN A N 1
ATOM 954 C CA . GLN A 1 125 ? 10.880 0.945 -20.468 1.00 98.31 125 GLN A CA 1
ATOM 955 C C . GLN A 1 125 ? 10.287 -0.303 -19.797 1.00 98.31 125 GLN A C 1
ATOM 957 O O . GLN A 1 125 ? 9.464 -0.189 -18.890 1.00 98.31 125 GLN A O 1
ATOM 962 N N . GLU A 1 126 ? 10.743 -1.501 -20.169 1.00 98.44 126 GLU A N 1
ATOM 963 C CA . GLU A 1 126 ? 10.291 -2.753 -19.552 1.00 98.44 126 GLU A CA 1
ATOM 964 C C . GLU A 1 126 ? 10.595 -2.801 -18.048 1.00 98.44 126 GLU A C 1
ATOM 966 O O . GLU A 1 126 ? 9.787 -3.300 -17.251 1.00 98.44 126 GLU A O 1
ATOM 971 N N . ARG A 1 127 ? 11.754 -2.270 -17.636 1.00 98.44 127 ARG A N 1
ATOM 972 C CA . ARG A 1 127 ? 12.137 -2.164 -16.225 1.00 98.44 127 ARG A CA 1
ATOM 973 C C . ARG A 1 127 ? 11.221 -1.201 -15.478 1.00 98.44 127 ARG A C 1
ATOM 975 O O . ARG A 1 127 ? 10.745 -1.555 -14.398 1.00 98.44 127 ARG A O 1
ATOM 982 N N . ILE A 1 128 ? 10.939 -0.033 -16.054 1.00 98.50 128 ILE A N 1
ATOM 983 C CA . ILE A 1 128 ? 10.003 0.952 -15.497 1.00 98.50 128 ILE A CA 1
ATOM 984 C C . ILE A 1 128 ? 8.610 0.330 -15.344 1.00 98.50 128 ILE A C 1
ATOM 986 O O . ILE A 1 128 ? 8.038 0.366 -14.255 1.00 98.50 128 ILE A O 1
ATOM 990 N N . ASP A 1 129 ? 8.092 -0.329 -16.378 1.00 98.50 129 ASP A N 1
ATOM 991 C CA . ASP A 1 129 ? 6.760 -0.943 -16.355 1.00 98.50 129 ASP A CA 1
ATOM 992 C C . ASP A 1 129 ? 6.657 -2.082 -15.337 1.00 98.50 129 ASP A C 1
ATOM 994 O O . ASP A 1 129 ? 5.619 -2.287 -14.698 1.00 98.50 129 ASP A O 1
ATOM 998 N N . ARG A 1 130 ? 7.734 -2.854 -15.160 1.00 98.25 130 ARG A N 1
ATOM 999 C CA . ARG A 1 130 ? 7.806 -3.886 -14.120 1.00 98.25 130 ARG A CA 1
ATOM 1000 C C . ARG A 1 130 ? 7.764 -3.265 -12.726 1.00 98.25 130 ARG A C 1
ATOM 1002 O O . ARG A 1 130 ? 6.960 -3.707 -11.905 1.00 98.25 130 ARG A O 1
ATOM 1009 N N . ILE A 1 131 ? 8.590 -2.251 -12.472 1.00 98.50 131 ILE A N 1
ATOM 1010 C CA . ILE A 1 131 ? 8.642 -1.557 -11.180 1.00 98.50 131 ILE A CA 1
ATOM 1011 C C . ILE A 1 131 ? 7.286 -0.915 -10.874 1.00 98.50 131 ILE A C 1
ATOM 1013 O O . ILE A 1 131 ? 6.746 -1.122 -9.791 1.00 98.50 131 ILE A O 1
ATOM 1017 N N . ASN A 1 132 ? 6.678 -0.230 -11.842 1.00 98.25 132 ASN A N 1
ATOM 1018 C CA . ASN A 1 132 ? 5.370 0.403 -11.678 1.00 98.25 132 ASN A CA 1
ATOM 1019 C C . ASN A 1 132 ? 4.272 -0.608 -11.330 1.00 98.25 132 ASN A C 1
ATOM 1021 O O . ASN A 1 132 ? 3.467 -0.364 -10.429 1.00 98.25 132 ASN A O 1
ATOM 1025 N N . ARG A 1 133 ? 4.252 -1.775 -11.987 1.00 98.25 133 ARG A N 1
ATOM 1026 C CA . ARG A 1 133 ? 3.309 -2.853 -11.645 1.00 98.25 133 ARG A CA 1
ATOM 1027 C C . ARG A 1 133 ? 3.526 -3.379 -10.229 1.00 98.25 133 ARG A C 1
ATOM 1029 O O . ARG A 1 133 ? 2.554 -3.557 -9.496 1.00 98.25 133 ARG A O 1
ATOM 1036 N N . GLN A 1 134 ? 4.779 -3.593 -9.830 1.00 98.25 134 GLN A N 1
ATOM 1037 C CA . GLN A 1 134 ? 5.111 -4.048 -8.478 1.00 98.25 134 GLN A CA 1
ATOM 1038 C C . GLN A 1 134 ? 4.708 -3.022 -7.414 1.00 98.25 134 GLN A C 1
ATOM 1040 O O . GLN A 1 134 ? 4.085 -3.398 -6.423 1.00 98.25 134 GLN A O 1
ATOM 1045 N N . LEU A 1 135 ? 5.003 -1.739 -7.636 1.00 98.25 135 LEU A N 1
ATOM 1046 C CA . LEU A 1 135 ? 4.629 -0.653 -6.728 1.00 98.25 135 LEU A CA 1
ATOM 1047 C C . LEU A 1 135 ? 3.113 -0.537 -6.589 1.00 98.25 135 LEU A C 1
ATOM 1049 O O . LEU A 1 135 ? 2.608 -0.491 -5.471 1.00 98.25 135 LEU A O 1
ATOM 1053 N N . LYS A 1 136 ? 2.374 -0.570 -7.704 1.00 98.19 136 LYS A N 1
ATOM 1054 C CA . LYS A 1 136 ? 0.907 -0.525 -7.682 1.00 98.19 136 LYS A CA 1
ATOM 1055 C C . LYS A 1 136 ? 0.318 -1.704 -6.910 1.00 98.19 136 LYS A C 1
ATOM 1057 O O . LYS A 1 136 ? -0.565 -1.512 -6.079 1.00 98.19 136 LYS A O 1
ATOM 1062 N N . SER A 1 137 ? 0.827 -2.913 -7.154 1.00 98.00 137 SER A N 1
ATOM 1063 C CA . SER A 1 137 ? 0.380 -4.112 -6.443 1.00 98.00 137 SER A CA 1
ATOM 1064 C C . SER A 1 137 ? 0.653 -4.012 -4.942 1.00 98.00 137 SER A C 1
ATOM 1066 O O . SER A 1 137 ? -0.253 -4.263 -4.151 1.00 98.00 137 SER A O 1
ATOM 1068 N N . ARG A 1 138 ? 1.869 -3.617 -4.542 1.00 98.06 138 ARG A N 1
ATOM 1069 C CA . ARG A 1 138 ? 2.233 -3.466 -3.125 1.00 98.06 138 ARG A CA 1
ATOM 1070 C C . ARG A 1 138 ? 1.395 -2.401 -2.437 1.00 98.06 138 ARG A C 1
ATOM 1072 O O . ARG A 1 138 ? 0.761 -2.706 -1.438 1.00 98.06 138 ARG A O 1
ATOM 1079 N N . SER A 1 139 ? 1.290 -1.217 -3.035 1.00 98.00 139 SER A N 1
ATOM 1080 C CA . SER A 1 139 ? 0.485 -0.119 -2.498 1.00 98.00 139 SER A CA 1
ATOM 1081 C C . SER A 1 139 ? -0.983 -0.519 -2.312 1.00 98.00 139 SER A C 1
ATOM 1083 O O . SER A 1 139 ? -1.575 -0.216 -1.281 1.00 98.00 139 SER A O 1
ATOM 1085 N N . SER A 1 140 ? -1.565 -1.263 -3.260 1.00 98.12 140 SER A N 1
ATOM 1086 C CA . SER A 1 140 ? -2.937 -1.762 -3.108 1.00 98.12 140 SER A CA 1
ATOM 1087 C C . SER A 1 140 ? -3.082 -2.789 -1.980 1.00 98.12 140 SER A C 1
ATOM 1089 O O . SER A 1 140 ? -4.060 -2.752 -1.239 1.00 98.12 140 SER A O 1
ATOM 1091 N N . SER A 1 141 ? -2.099 -3.679 -1.813 1.00 97.81 141 SER A N 1
ATOM 1092 C CA . SER A 1 141 ? -2.092 -4.671 -0.735 1.00 97.81 141 SER A CA 1
ATOM 1093 C C . SER A 1 141 ? -1.965 -4.002 0.631 1.00 97.81 141 SER A C 1
ATOM 1095 O O . SER A 1 141 ? -2.747 -4.300 1.527 1.00 97.81 141 SER A O 1
ATOM 1097 N N . GLU A 1 142 ? -1.024 -3.067 0.766 1.00 98.19 142 GLU A N 1
ATOM 1098 C CA . GLU A 1 142 ? -0.797 -2.296 1.991 1.00 98.19 142 GLU A CA 1
ATOM 1099 C C . GLU A 1 142 ? -2.031 -1.462 2.351 1.00 98.19 142 GLU A C 1
ATOM 1101 O O . GLU A 1 142 ? -2.465 -1.460 3.498 1.00 98.19 142 GLU A O 1
ATOM 1106 N N . SER A 1 143 ? -2.667 -0.814 1.370 1.00 97.88 143 SER A N 1
ATOM 1107 C CA . SER A 1 143 ? -3.900 -0.053 1.602 1.00 97.88 143 SER A CA 1
ATOM 1108 C C . SER A 1 143 ? -5.052 -0.937 2.094 1.00 97.88 143 SER A C 1
ATOM 1110 O O . SER A 1 143 ? -5.782 -0.540 3.004 1.00 97.88 143 SER A O 1
ATOM 1112 N N . ASN A 1 144 ? -5.201 -2.142 1.538 1.00 97.88 144 ASN A N 1
ATOM 1113 C CA . ASN A 1 144 ? -6.211 -3.099 1.991 1.00 97.88 144 ASN A CA 1
ATOM 1114 C C . ASN A 1 144 ? -5.918 -3.613 3.406 1.00 97.88 144 ASN A C 1
ATOM 1116 O O . ASN A 1 144 ? -6.840 -3.761 4.209 1.00 97.88 144 ASN A O 1
ATOM 1120 N N . GLU A 1 145 ? -4.648 -3.874 3.719 1.00 98.44 145 GLU A N 1
ATOM 1121 C CA . GLU A 1 145 ? -4.219 -4.298 5.051 1.00 98.44 145 GLU A CA 1
ATOM 1122 C C . GLU A 1 145 ? -4.489 -3.211 6.095 1.00 98.44 145 GLU A C 1
ATOM 1124 O O . GLU A 1 145 ? -5.107 -3.498 7.121 1.00 98.44 145 GLU A O 1
ATOM 1129 N N . ILE A 1 146 ? -4.131 -1.957 5.798 1.00 98.50 146 ILE A N 1
ATOM 1130 C CA . ILE A 1 146 ? -4.420 -0.800 6.655 1.00 98.50 146 ILE A CA 1
ATOM 1131 C C . ILE A 1 146 ? -5.925 -0.689 6.906 1.00 98.50 146 ILE A C 1
ATOM 1133 O O . ILE A 1 146 ? -6.342 -0.652 8.060 1.00 98.50 146 ILE A O 1
ATOM 1137 N N . S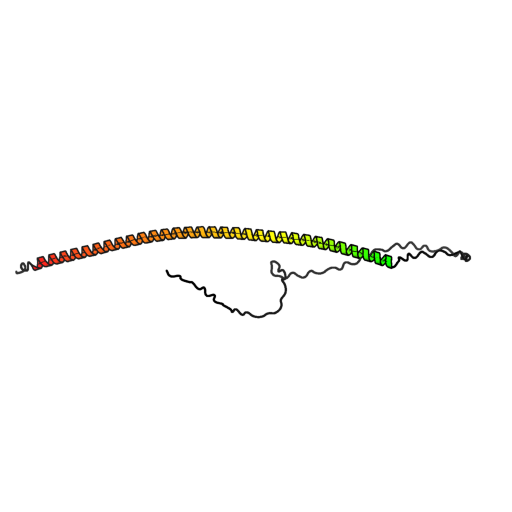ER A 1 147 ? -6.754 -0.737 5.859 1.00 97.88 147 SER A N 1
ATOM 1138 C CA . SER A 1 147 ? -8.213 -0.663 6.022 1.00 97.88 147 SER A CA 1
ATOM 1139 C C . SER A 1 147 ? -8.773 -1.821 6.862 1.00 97.88 147 SER A C 1
ATOM 1141 O O . SER A 1 147 ? -9.698 -1.643 7.659 1.00 97.88 147 SER A O 1
ATOM 1143 N N . GLY A 1 148 ? -8.204 -3.022 6.719 1.00 98.44 148 GLY A N 1
ATOM 1144 C CA . GLY A 1 148 ? -8.552 -4.174 7.547 1.00 98.44 148 GLY A CA 1
ATOM 1145 C C . GLY A 1 148 ? -8.176 -3.986 9.020 1.00 98.44 148 GLY A C 1
ATOM 1146 O O . GLY A 1 148 ? -8.966 -4.331 9.901 1.00 98.44 148 GLY A O 1
ATOM 1147 N N . LEU A 1 149 ? -6.999 -3.422 9.297 1.00 98.50 149 LEU A N 1
ATOM 1148 C CA . LEU A 1 149 ? -6.541 -3.118 10.654 1.00 98.50 149 LEU A CA 1
ATOM 1149 C C . LEU A 1 149 ? -7.366 -2.003 11.301 1.00 98.50 149 LEU A C 1
ATOM 1151 O O . LEU A 1 149 ? -7.745 -2.140 12.460 1.00 98.50 149 LEU A O 1
ATOM 1155 N N . GLU A 1 150 ? -7.705 -0.949 10.559 1.00 98.44 150 GLU A N 1
ATOM 1156 C CA . GLU A 1 150 ? -8.564 0.140 11.036 1.00 98.44 150 GLU A CA 1
ATOM 1157 C C . GLU A 1 150 ? -9.943 -0.371 11.464 1.00 98.44 150 GLU A C 1
ATOM 1159 O O . GLU A 1 150 ? -10.429 -0.015 12.537 1.00 98.44 150 GLU A O 1
ATOM 1164 N N . LYS A 1 151 ? -10.552 -1.269 10.676 1.00 98.31 151 LYS A N 1
ATOM 1165 C CA . LYS A 1 151 ? -11.819 -1.915 11.055 1.00 98.31 151 LYS A CA 1
ATOM 1166 C C . LYS A 1 151 ? -11.688 -2.726 12.339 1.00 98.31 151 LYS A C 1
ATOM 1168 O O . LYS A 1 151 ? -12.498 -2.564 13.243 1.00 98.31 151 LYS A O 1
ATOM 1173 N N . ARG A 1 152 ? -10.645 -3.556 12.448 1.00 98.25 152 ARG A N 1
ATOM 1174 C CA . ARG A 1 152 ? -10.393 -4.351 13.661 1.00 98.25 152 ARG A CA 1
ATOM 1175 C C . ARG A 1 152 ? -10.168 -3.475 14.888 1.00 98.25 152 ARG A C 1
ATOM 1177 O O . ARG A 1 152 ? -10.612 -3.837 15.971 1.00 98.25 152 ARG A O 1
ATOM 1184 N N . LEU A 1 153 ? -9.483 -2.343 14.731 1.00 98.44 153 LEU A N 1
ATOM 1185 C CA . LEU A 1 153 ? -9.264 -1.395 15.818 1.00 98.44 153 LEU A CA 1
ATOM 1186 C C . LEU A 1 153 ? -10.590 -0.783 16.285 1.00 98.44 153 LEU A C 1
ATOM 1188 O O . LEU A 1 153 ? -10.849 -0.749 17.483 1.00 98.44 153 LEU A O 1
ATOM 1192 N N . ALA A 1 154 ? -11.453 -0.381 15.348 1.00 98.12 154 ALA A N 1
ATOM 1193 C CA . ALA A 1 154 ? -12.777 0.146 15.667 1.00 98.12 154 ALA A CA 1
ATOM 1194 C C . ALA A 1 154 ? -13.666 -0.888 16.385 1.00 98.12 154 ALA A C 1
ATOM 1196 O O . ALA A 1 154 ? -14.347 -0.546 17.354 1.00 98.12 154 ALA A O 1
ATOM 1197 N N . ASP A 1 155 ? -13.631 -2.150 15.948 1.00 98.38 155 ASP A N 1
ATOM 1198 C CA . ASP A 1 155 ? -14.353 -3.243 16.607 1.00 98.38 155 ASP A CA 1
ATOM 1199 C C . ASP A 1 155 ? -13.824 -3.479 18.033 1.00 98.38 155 ASP A C 1
ATOM 1201 O O . ASP A 1 155 ? -14.607 -3.572 18.977 1.00 98.38 155 ASP A O 1
ATOM 1205 N N . LEU A 1 156 ? -12.499 -3.484 18.222 1.00 98.38 156 LEU A N 1
ATOM 1206 C CA . LEU A 1 156 ? -11.879 -3.614 19.545 1.00 98.38 156 LEU A CA 1
ATOM 1207 C C . LEU A 1 156 ? -12.215 -2.444 20.475 1.00 98.38 156 LEU A C 1
ATOM 1209 O O . LEU A 1 156 ? -12.450 -2.661 21.663 1.00 98.38 156 LEU A O 1
ATOM 1213 N N . ASP A 1 157 ? -12.250 -1.214 19.965 1.00 98.50 157 ASP A N 1
ATOM 1214 C CA . ASP A 1 157 ? -12.638 -0.042 20.755 1.00 98.50 157 ASP A CA 1
ATOM 1215 C C . ASP A 1 157 ? -14.100 -0.127 21.207 1.00 98.50 157 ASP A C 1
ATOM 1217 O O . ASP A 1 157 ? -14.426 0.235 22.343 1.00 98.50 157 ASP A O 1
ATOM 1221 N N . LYS A 1 158 ? -14.978 -0.662 20.352 1.00 98.12 158 LYS A N 1
ATOM 1222 C CA . LYS A 1 158 ? -16.370 -0.936 20.709 1.00 98.12 158 LYS A CA 1
ATOM 1223 C C . LYS A 1 158 ? -16.469 -2.019 21.784 1.00 98.12 158 LYS A C 1
ATOM 1225 O O . LYS A 1 158 ? -17.098 -1.781 22.811 1.00 98.12 158 LYS A O 1
ATOM 1230 N N . ASP A 1 159 ? -15.809 -3.158 21.597 1.00 98.25 159 ASP A N 1
ATOM 1231 C CA . ASP A 1 159 ? -15.817 -4.257 22.572 1.00 98.25 159 ASP A CA 1
ATOM 1232 C C . ASP A 1 159 ? -15.239 -3.820 23.924 1.00 98.25 159 ASP A C 1
ATOM 1234 O O . ASP A 1 159 ? -15.754 -4.176 24.991 1.00 98.25 159 ASP A O 1
ATOM 1238 N N . LYS A 1 160 ? -14.185 -2.998 23.897 1.00 98.31 160 LYS A N 1
ATOM 1239 C CA . LYS A 1 160 ? -13.603 -2.381 25.090 1.00 98.31 160 LYS A CA 1
ATOM 1240 C C . LYS A 1 160 ? -14.622 -1.499 25.803 1.00 98.31 160 LYS A C 1
ATOM 1242 O O . LYS A 1 160 ? -14.751 -1.611 27.021 1.00 98.31 160 LYS A O 1
ATOM 1247 N N . LYS A 1 161 ? -15.344 -0.645 25.074 1.00 98.19 161 LYS A N 1
ATOM 1248 C CA . LYS A 1 161 ? -16.391 0.204 25.651 1.00 98.19 161 LYS A CA 1
ATOM 1249 C C . LYS A 1 161 ? -17.511 -0.634 26.269 1.00 98.19 161 LYS A C 1
ATOM 1251 O O . LYS A 1 161 ? -17.830 -0.433 27.434 1.00 98.19 161 LYS A O 1
ATOM 1256 N N . ASP A 1 162 ? -18.025 -1.622 25.544 1.00 98.44 162 ASP A N 1
ATOM 1257 C CA . ASP A 1 162 ? -19.085 -2.509 26.036 1.00 98.44 162 ASP A CA 1
ATOM 1258 C C . ASP A 1 162 ? -18.646 -3.282 27.293 1.00 98.44 162 ASP A C 1
ATOM 1260 O O . ASP A 1 162 ? -19.445 -3.554 28.192 1.00 98.44 162 ASP A O 1
ATOM 1264 N N . THR A 1 163 ? -17.364 -3.649 27.375 1.00 98.38 163 THR A N 1
ATOM 1265 C CA . THR A 1 163 ? -16.785 -4.312 28.551 1.00 98.38 163 THR A CA 1
ATOM 1266 C C . THR A 1 163 ? -16.671 -3.361 29.741 1.00 98.38 163 THR A C 1
ATOM 1268 O O . THR A 1 163 ? -16.991 -3.760 30.861 1.00 98.38 163 THR A O 1
ATOM 1271 N N . LEU A 1 164 ? -16.256 -2.113 29.513 1.00 98.38 164 LEU A N 1
ATOM 1272 C CA . LEU A 1 164 ? -16.207 -1.081 30.550 1.00 98.38 164 LEU A CA 1
ATOM 1273 C C . LEU A 1 164 ? -17.608 -0.758 31.084 1.00 98.38 164 LEU A C 1
ATOM 1275 O O . LEU A 1 164 ? -17.800 -0.768 32.294 1.00 98.38 164 LEU A O 1
ATOM 1279 N N . ASP A 1 165 ? -18.604 -0.608 30.209 1.00 98.25 165 ASP A N 1
ATOM 1280 C CA . ASP A 1 165 ? -19.992 -0.352 30.613 1.00 98.25 165 ASP A CA 1
ATOM 1281 C C . ASP A 1 165 ? -20.548 -1.497 31.487 1.00 98.25 165 ASP A C 1
ATOM 1283 O O . ASP A 1 165 ? -21.236 -1.274 32.488 1.00 98.25 165 ASP A O 1
ATOM 1287 N N . LYS A 1 166 ? -20.220 -2.754 31.150 1.00 98.31 166 LYS A N 1
ATOM 1288 C CA . LYS A 1 166 ? -20.573 -3.921 31.980 1.00 98.31 166 LYS A CA 1
ATOM 1289 C C . LYS A 1 166 ? -19.861 -3.900 33.330 1.00 98.31 166 LYS A C 1
ATOM 1291 O O . LYS A 1 166 ? -20.480 -4.246 34.336 1.00 98.31 166 LYS A O 1
ATOM 1296 N N . LEU A 1 167 ? -18.585 -3.523 33.355 1.00 98.50 167 LEU A N 1
ATOM 1297 C CA . LEU A 1 167 ? -17.798 -3.429 34.582 1.00 98.50 167 LEU A CA 1
ATOM 1298 C C . LEU A 1 167 ? -18.371 -2.361 35.523 1.00 98.50 167 LEU A C 1
ATOM 1300 O O . LEU A 1 167 ? -18.589 -2.651 36.697 1.00 98.50 167 LEU A O 1
ATOM 1304 N N . ASP A 1 168 ? -18.707 -1.183 35.001 1.00 98.38 168 ASP A N 1
ATOM 1305 C CA . ASP A 1 168 ? -19.310 -0.091 35.772 1.00 98.38 168 ASP A CA 1
ATOM 1306 C C . ASP A 1 168 ? -20.674 -0.489 36.351 1.00 98.38 168 ASP A C 1
ATOM 1308 O O . ASP A 1 168 ? -20.995 -0.178 37.507 1.00 98.38 168 ASP A O 1
ATOM 1312 N N . LYS A 1 169 ? -21.472 -1.240 35.582 1.00 98.31 169 LYS A N 1
ATOM 1313 C CA . LYS A 1 169 ? -22.742 -1.795 36.060 1.00 98.31 169 LYS A CA 1
ATOM 1314 C C . LYS A 1 169 ? -22.530 -2.796 37.197 1.00 98.31 169 LYS A C 1
ATOM 1316 O O . LYS A 1 169 ? -23.206 -2.695 38.219 1.00 98.31 169 LYS A O 1
ATOM 1321 N N . ILE A 1 170 ? -21.590 -3.730 37.043 1.00 98.38 170 ILE A N 1
ATOM 1322 C CA . ILE A 1 170 ? -21.260 -4.720 38.079 1.00 98.38 170 ILE A CA 1
ATOM 1323 C C . ILE A 1 170 ? -20.752 -4.028 39.349 1.00 98.38 170 ILE A C 1
ATOM 1325 O O . ILE A 1 170 ? -21.175 -4.387 40.448 1.00 98.38 170 ILE A O 1
ATOM 1329 N N . GLU A 1 171 ? -19.885 -3.022 39.225 1.00 98.25 171 GLU A N 1
ATOM 1330 C CA . GLU A 1 171 ? -19.387 -2.280 40.385 1.00 98.25 171 GLU A CA 1
ATOM 1331 C C . GLU A 1 171 ? -20.530 -1.531 41.084 1.00 98.25 171 GLU A C 1
ATOM 1333 O O . GLU A 1 171 ? -20.651 -1.592 42.307 1.00 98.25 171 GLU A O 1
ATOM 1338 N N . SER A 1 172 ? -21.441 -0.916 40.328 1.00 98.06 172 SER A N 1
ATOM 1339 C CA . SER A 1 172 ? -22.629 -0.258 40.885 1.00 98.06 172 SER A CA 1
ATOM 1340 C C . SER A 1 172 ? -23.546 -1.240 41.628 1.00 98.06 172 SER A C 1
ATOM 1342 O O . SER A 1 172 ? -23.956 -0.977 42.761 1.00 98.06 172 SER A O 1
ATOM 1344 N N . GLU A 1 173 ? -23.833 -2.403 41.037 1.00 98.31 173 GLU A N 1
ATOM 1345 C CA . GLU A 1 173 ? -24.616 -3.470 41.677 1.00 98.31 173 GLU A CA 1
ATOM 1346 C C . GLU A 1 173 ? -23.941 -3.969 42.961 1.00 98.31 173 GLU A C 1
ATOM 1348 O O . GLU A 1 173 ? -24.597 -4.133 43.995 1.00 98.31 173 GLU A O 1
ATOM 1353 N N . ARG A 1 174 ? -22.615 -4.140 42.933 1.00 98.31 174 ARG A N 1
ATOM 1354 C CA . ARG A 1 174 ? -21.816 -4.510 44.104 1.00 98.31 174 ARG A CA 1
ATOM 1355 C C . ARG A 1 174 ? -21.946 -3.478 45.224 1.00 98.31 174 ARG A C 1
ATOM 1357 O O . ARG A 1 174 ? -22.150 -3.873 46.373 1.00 98.31 174 ARG A O 1
ATOM 1364 N N . GLN A 1 175 ? -21.858 -2.183 44.922 1.00 98.38 175 GLN A N 1
ATOM 1365 C CA . GLN A 1 175 ? -22.023 -1.125 45.928 1.00 98.38 175 GLN A CA 1
ATOM 1366 C C . GLN A 1 175 ? -23.423 -1.156 46.557 1.00 98.38 175 GLN A C 1
ATOM 1368 O O . GLN A 1 175 ? -23.543 -1.094 47.781 1.00 98.38 175 GLN A O 1
ATOM 1373 N N . ILE A 1 176 ? -24.472 -1.354 45.750 1.00 98.25 176 ILE A N 1
ATOM 1374 C CA . ILE A 1 176 ? -25.854 -1.481 46.240 1.00 98.25 176 ILE A CA 1
ATOM 1375 C C . ILE A 1 176 ? -26.000 -2.688 47.175 1.00 98.25 176 ILE A C 1
ATOM 1377 O O . ILE A 1 176 ? -26.602 -2.578 48.244 1.00 98.25 176 ILE A O 1
ATOM 1381 N N . ILE A 1 177 ? -25.449 -3.847 46.803 1.00 98.38 177 ILE A N 1
ATOM 1382 C CA . ILE A 1 177 ? -25.497 -5.054 47.642 1.00 98.38 177 ILE A CA 1
ATOM 1383 C C . ILE A 1 177 ? -24.767 -4.818 48.968 1.00 98.38 177 ILE A C 1
ATOM 1385 O O . ILE A 1 177 ? -25.287 -5.175 50.026 1.00 98.38 177 ILE A O 1
ATOM 1389 N N . LEU A 1 178 ? -23.586 -4.194 48.932 1.00 98.38 178 LEU A N 1
ATOM 1390 C CA . LEU A 1 178 ? -22.825 -3.871 50.139 1.00 98.38 178 LEU A CA 1
ATOM 1391 C C . LEU A 1 178 ? -23.583 -2.906 51.051 1.00 98.38 178 LEU A C 1
ATOM 1393 O O . LEU A 1 178 ? -23.579 -3.105 52.265 1.00 98.38 178 LEU A O 1
ATOM 1397 N N . GLN A 1 179 ? -24.247 -1.897 50.487 1.00 98.19 179 GLN A N 1
ATOM 1398 C CA . GLN A 1 179 ? -25.078 -0.974 51.250 1.00 98.19 179 GLN A CA 1
ATOM 1399 C C . GLN A 1 179 ? -26.241 -1.708 51.928 1.00 98.19 179 GLN A C 1
ATOM 1401 O O . GLN A 1 179 ? -26.364 -1.638 53.149 1.00 98.19 179 GLN A O 1
ATOM 1406 N N . LYS A 1 180 ? -27.014 -2.501 51.177 1.00 98.12 180 LYS A N 1
ATOM 1407 C CA . LYS A 1 180 ? -28.120 -3.303 51.730 1.00 98.12 180 LYS A CA 1
ATOM 1408 C C . LYS A 1 180 ? -27.656 -4.263 52.824 1.00 98.12 180 LYS A C 1
ATOM 1410 O O . LYS A 1 180 ? -28.355 -4.475 53.811 1.00 98.12 180 LYS A O 1
ATOM 1415 N N . LEU A 1 181 ? -26.472 -4.858 52.666 1.00 98.06 181 LEU A N 1
ATOM 1416 C CA . LEU A 1 181 ? -25.898 -5.744 53.677 1.00 98.06 181 LEU A CA 1
ATOM 1417 C C . LEU A 1 181 ? -25.533 -4.982 54.960 1.00 98.06 181 LEU A C 1
ATOM 1419 O O . LEU A 1 181 ? -25.712 -5.526 56.048 1.00 98.06 181 LEU A O 1
ATOM 1423 N N . ARG A 1 182 ? -25.026 -3.746 54.850 1.00 97.88 182 ARG A N 1
ATOM 1424 C CA . ARG A 1 182 ? -24.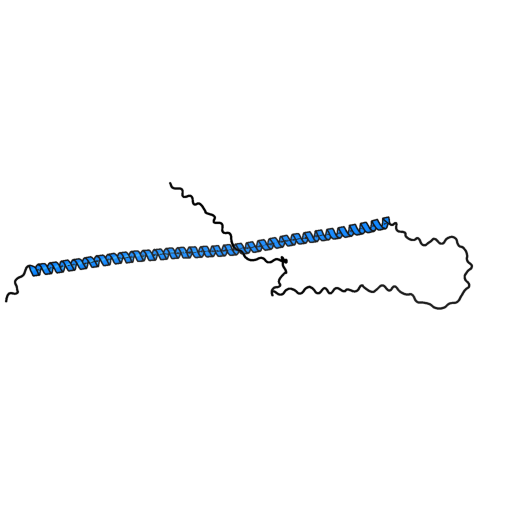756 -2.885 56.013 1.00 97.88 182 ARG A CA 1
ATOM 1425 C C . ARG A 1 182 ? -26.045 -2.480 56.717 1.00 97.88 182 ARG A C 1
ATOM 1427 O O . ARG A 1 182 ? -26.105 -2.624 57.930 1.00 97.88 182 ARG A O 1
ATOM 1434 N N . GLU A 1 183 ? -27.057 -2.048 55.967 1.00 97.88 183 GLU A N 1
ATOM 1435 C CA . GLU A 1 183 ? -28.378 -1.683 56.501 1.00 97.88 183 GLU A CA 1
ATOM 1436 C C . GLU A 1 183 ? -28.991 -2.858 57.267 1.00 97.88 183 GLU A C 1
ATOM 1438 O O . GLU A 1 183 ? -29.269 -2.738 58.454 1.00 97.88 183 GLU A O 1
ATOM 1443 N N . LYS A 1 184 ? -29.041 -4.049 56.656 1.00 98.00 184 LYS A N 1
ATOM 1444 C CA . LYS A 1 184 ? -29.563 -5.252 57.319 1.00 98.00 184 LYS A CA 1
ATOM 1445 C C . LYS A 1 184 ? -28.797 -5.618 58.595 1.00 98.00 184 LYS A C 1
ATOM 1447 O O . LYS A 1 184 ? -29.397 -6.079 59.562 1.00 98.00 184 LYS A O 1
ATOM 1452 N N . LYS A 1 185 ? -27.468 -5.462 58.602 1.00 97.69 185 LYS A N 1
ATOM 1453 C CA . LYS A 1 185 ? -26.660 -5.698 59.810 1.00 97.69 185 LYS A CA 1
ATOM 1454 C C . LYS A 1 185 ? -26.959 -4.668 60.898 1.00 97.69 185 LYS A C 1
ATOM 1456 O O . LYS A 1 185 ? -26.992 -5.045 62.063 1.00 97.69 185 LYS A O 1
ATOM 1461 N N . GLN A 1 186 ? -27.166 -3.408 60.527 1.00 97.62 186 GLN A N 1
ATOM 1462 C CA . GLN A 1 186 ? -27.513 -2.353 61.472 1.00 97.62 186 GLN A CA 1
ATOM 1463 C C . GLN A 1 186 ? -28.906 -2.577 62.069 1.00 97.62 186 GLN A C 1
ATOM 1465 O O . GLN A 1 186 ? -29.043 -2.544 63.287 1.00 97.62 186 GLN A O 1
ATOM 1470 N N . ASP A 1 187 ? -29.898 -2.914 61.242 1.00 97.62 187 ASP A N 1
ATOM 1471 C CA . ASP A 1 187 ? -31.259 -3.225 61.693 1.00 97.62 187 ASP A CA 1
ATOM 1472 C C . ASP A 1 187 ? -31.277 -4.379 62.706 1.00 97.62 187 ASP A C 1
ATOM 1474 O O . ASP A 1 187 ? -31.988 -4.323 63.711 1.00 97.62 187 ASP A O 1
ATOM 1478 N N . GLU A 1 188 ? -30.474 -5.420 62.464 1.00 97.50 188 GLU A N 1
ATOM 1479 C CA . GLU A 1 188 ? -30.350 -6.560 63.377 1.00 97.50 188 GLU A CA 1
ATOM 1480 C C . GLU A 1 188 ? -29.687 -6.162 64.704 1.00 97.50 188 GLU A C 1
ATOM 1482 O O . GLU A 1 188 ? -30.152 -6.566 65.768 1.00 97.50 188 GLU A O 1
ATOM 1487 N N . ILE A 1 189 ? -28.645 -5.323 64.670 1.00 97.56 189 ILE A N 1
ATOM 1488 C CA . ILE A 1 189 ? -28.029 -4.768 65.886 1.00 97.56 189 ILE A CA 1
ATOM 1489 C C . ILE A 1 189 ? -29.059 -3.955 66.679 1.00 97.56 189 ILE A C 1
ATOM 1491 O O . ILE A 1 189 ? -29.206 -4.146 67.886 1.00 97.56 189 ILE A O 1
ATOM 1495 N N . ASP A 1 190 ? -29.809 -3.082 66.012 1.00 97.00 190 ASP A N 1
ATOM 1496 C CA . ASP A 1 190 ? -30.810 -2.225 66.650 1.00 97.00 190 ASP A CA 1
ATOM 1497 C C . ASP A 1 190 ? -31.988 -3.032 67.208 1.00 97.00 190 ASP A C 1
ATOM 1499 O O . ASP A 1 190 ? -32.610 -2.650 68.206 1.00 97.00 190 ASP A O 1
ATOM 1503 N N . ARG A 1 191 ? -32.315 -4.163 66.579 1.00 96.75 191 ARG A N 1
ATOM 1504 C CA . ARG A 1 191 ? -33.282 -5.127 67.100 1.00 96.75 191 ARG A CA 1
ATOM 1505 C C . ARG A 1 191 ? -32.760 -5.806 68.365 1.00 96.75 191 ARG A C 1
ATOM 1507 O O . ARG A 1 191 ? -33.443 -5.756 69.385 1.00 96.75 191 ARG A O 1
ATOM 1514 N N . LEU A 1 192 ? -31.561 -6.387 68.322 1.00 95.69 192 LEU A N 1
ATOM 1515 C CA . LEU A 1 192 ? -30.954 -7.070 69.471 1.00 95.69 192 LEU A CA 1
ATOM 1516 C C . LEU A 1 192 ? -30.770 -6.121 70.664 1.00 95.69 192 LEU A C 1
ATOM 1518 O O . LEU A 1 192 ? -31.060 -6.491 71.799 1.00 95.69 192 LEU A O 1
ATOM 1522 N N . ASN A 1 193 ? -30.371 -4.871 70.418 1.00 95.19 193 ASN A N 1
ATOM 1523 C CA . ASN A 1 193 ? -30.256 -3.850 71.460 1.00 95.19 193 ASN A CA 1
ATOM 1524 C C . ASN A 1 193 ? -31.608 -3.527 72.117 1.00 95.19 193 ASN A C 1
ATOM 1526 O O . ASN A 1 193 ? -31.673 -3.349 73.334 1.00 95.19 193 ASN A O 1
ATOM 1530 N N . ARG A 1 194 ? -32.701 -3.481 71.341 1.00 93.75 194 ARG A N 1
ATOM 1531 C CA . ARG A 1 194 ? -34.059 -3.304 71.884 1.00 93.75 194 ARG A CA 1
ATOM 1532 C C . ARG A 1 194 ? -34.497 -4.500 72.725 1.00 93.75 194 ARG A C 1
ATOM 1534 O O . ARG A 1 194 ? -35.024 -4.301 73.816 1.00 93.75 194 ARG A O 1
ATOM 1541 N N . GLU A 1 195 ? -34.258 -5.719 72.248 1.00 92.69 195 GLU A N 1
ATOM 1542 C CA . GLU A 1 195 ? -34.566 -6.949 72.991 1.00 92.69 195 GLU A CA 1
ATOM 1543 C C . GLU A 1 195 ? -33.787 -7.012 74.322 1.00 92.69 195 GLU A C 1
ATOM 1545 O O . GLU A 1 195 ? -34.370 -7.300 75.369 1.00 92.69 195 GLU A O 1
ATOM 1550 N N . LEU A 1 196 ? -32.499 -6.642 74.322 1.00 89.94 196 LEU A N 1
ATOM 1551 C CA . LEU A 1 196 ? -31.683 -6.532 75.538 1.00 89.94 196 LEU A CA 1
ATOM 1552 C C . LEU A 1 196 ? -32.215 -5.479 76.521 1.00 89.94 196 LEU A C 1
ATOM 1554 O O . LEU A 1 196 ? -32.276 -5.740 77.722 1.00 89.94 196 LEU A O 1
ATOM 1558 N N . ALA A 1 197 ? -32.620 -4.304 76.033 1.00 87.38 197 ALA A N 1
ATOM 1559 C CA . ALA A 1 197 ? -33.147 -3.236 76.882 1.00 87.38 197 ALA A CA 1
ATOM 1560 C C . ALA A 1 197 ? -34.460 -3.632 77.583 1.00 87.38 197 ALA A C 1
ATOM 1562 O O . ALA A 1 197 ? -34.645 -3.320 78.761 1.00 87.38 197 ALA A O 1
ATOM 1563 N N . ILE A 1 198 ? -35.345 -4.356 76.887 1.00 83.44 198 ILE A N 1
ATOM 1564 C CA . ILE A 1 198 ? -36.597 -4.885 77.453 1.00 83.44 198 ILE A CA 1
ATOM 1565 C C . ILE A 1 198 ? -36.297 -5.923 78.543 1.00 83.44 198 ILE A C 1
ATOM 1567 O O . ILE A 1 198 ? -36.836 -5.843 79.644 1.00 83.44 198 ILE A O 1
ATOM 1571 N N . ASN A 1 199 ? -35.388 -6.862 78.278 1.00 76.62 199 ASN A N 1
ATOM 1572 C CA . ASN A 1 199 ? -35.020 -7.883 79.263 1.00 76.62 199 ASN A CA 1
ATOM 1573 C C . ASN A 1 199 ? -34.303 -7.286 80.490 1.00 76.62 199 ASN A C 1
A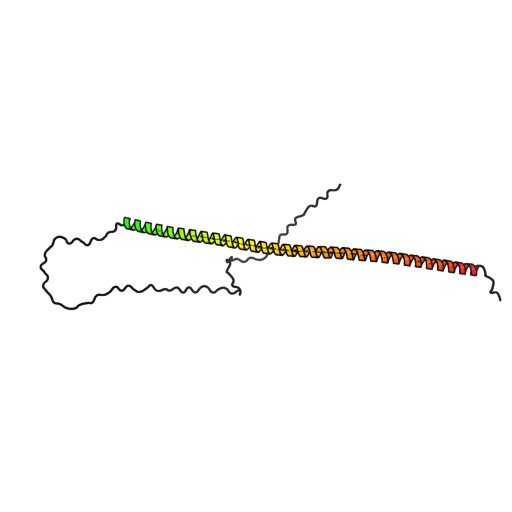TOM 1575 O O . ASN A 1 199 ? -34.475 -7.774 81.600 1.00 76.62 199 ASN A O 1
ATOM 1579 N N . SER A 1 200 ? -33.552 -6.193 80.322 1.00 72.88 200 SER A N 1
ATOM 1580 C CA . SER A 1 200 ? -32.918 -5.451 81.422 1.00 72.88 200 SER A CA 1
ATOM 1581 C C . SER A 1 200 ? -33.901 -4.650 82.285 1.00 72.88 200 SER A C 1
ATOM 1583 O O . SER A 1 200 ? -33.549 -4.290 83.407 1.00 72.88 200 SER A O 1
ATOM 1585 N N . THR A 1 201 ? -35.087 -4.306 81.775 1.00 65.00 201 THR A N 1
ATOM 1586 C CA . THR A 1 201 ? -36.089 -3.511 82.512 1.00 65.00 201 THR A CA 1
ATOM 1587 C C . THR A 1 201 ? -37.088 -4.370 83.293 1.00 65.00 201 THR A C 1
ATOM 1589 O O . THR A 1 201 ? -37.792 -3.832 84.143 1.00 65.00 201 THR A O 1
ATOM 1592 N N . ASN A 1 202 ? -37.081 -5.695 83.096 1.00 55.19 202 ASN A N 1
ATOM 1593 C CA . ASN A 1 202 ? -37.783 -6.684 83.921 1.00 55.19 202 ASN A CA 1
ATOM 1594 C C . ASN A 1 202 ? -36.780 -7.622 84.630 1.00 55.19 202 ASN A C 1
ATOM 1596 O O . ASN A 1 202 ? -36.603 -8.762 84.200 1.00 55.19 202 ASN A O 1
ATOM 1600 N N . PRO A 1 203 ? -36.118 -7.186 85.718 1.00 56.97 203 PRO A N 1
ATOM 1601 C CA . PRO A 1 203 ? -35.259 -8.073 86.504 1.00 56.97 203 PRO A CA 1
ATOM 1602 C C . PRO A 1 203 ? -36.032 -9.130 87.323 1.00 56.97 203 PRO A C 1
ATOM 1604 O O . PRO A 1 203 ? -35.422 -10.095 87.773 1.00 56.97 203 PRO A O 1
ATOM 1607 N N . ASP A 1 204 ? -37.356 -9.007 87.481 1.00 55.25 204 ASP A N 1
ATOM 1608 C CA . ASP A 1 204 ? -38.128 -9.793 88.455 1.00 55.25 204 ASP A CA 1
ATOM 1609 C C . ASP A 1 204 ? -39.222 -10.671 87.825 1.00 55.25 204 ASP A C 1
ATOM 1611 O O . ASP A 1 204 ? -40.398 -10.333 87.900 1.00 55.25 204 ASP A O 1
ATOM 1615 N N . ILE A 1 205 ? -38.865 -11.832 87.255 1.00 52.16 205 ILE A N 1
ATOM 1616 C CA . ILE A 1 205 ? -39.752 -13.027 87.230 1.00 52.16 205 ILE A CA 1
ATOM 1617 C C . ILE A 1 205 ? -38.931 -14.331 87.366 1.00 52.16 205 ILE A C 1
ATOM 1619 O O . ILE A 1 205 ? -39.264 -15.355 86.782 1.00 52.16 205 ILE A O 1
ATOM 1623 N N . PHE A 1 206 ? -37.834 -14.327 88.128 1.00 49.19 206 PHE A N 1
ATOM 1624 C CA . PHE A 1 206 ? -37.196 -15.569 88.594 1.00 49.19 206 PHE A CA 1
ATOM 1625 C C . PHE A 1 206 ? -36.706 -15.408 90.036 1.00 49.19 206 PHE A C 1
ATOM 1627 O O . PHE A 1 206 ? -35.516 -15.423 90.336 1.00 49.19 206 PHE A O 1
ATOM 1634 N N . THR A 1 207 ? -37.667 -15.256 90.942 1.00 50.09 207 THR A N 1
ATOM 1635 C CA . THR A 1 207 ? -37.523 -15.600 92.359 1.00 50.09 207 THR A CA 1
ATOM 1636 C C . THR A 1 207 ? -38.655 -16.546 92.747 1.00 50.09 207 THR A C 1
ATOM 1638 O O . THR A 1 207 ? -39.664 -16.103 93.280 1.00 50.09 207 THR A O 1
ATOM 1641 N N . VAL A 1 208 ? -38.483 -17.843 92.461 1.00 44.97 208 VAL A N 1
ATOM 1642 C CA . VAL A 1 208 ? -38.906 -18.981 93.308 1.00 44.97 208 VAL A CA 1
ATOM 1643 C C . VAL A 1 208 ? -37.944 -20.134 93.054 1.00 44.97 208 VAL A C 1
ATOM 1645 O O . VAL A 1 208 ? -37.754 -20.472 91.865 1.00 44.97 208 VAL A O 1
#

Radius of gyration: 59.13 Å; chains: 1; bounding box: 108×66×186 Å

Foldseek 3Di:
DDDDDDDDDDDDDDDDDDDDDDDDDDDQDQPPPRDRDDPDDPDDDDDPDPDDPDDDDDDDDDDDDDPDPPDDPDPDDDDPPPPPDPVVNVVVVVVVVVVVVVVVVVVVVVVVVVVVVVVVVVVVVVVVVVVVVVVVVVVVVVVVVVVVVVVVVVVVVVVVVVVVVVVVVVVVVVVVVVVVVVVVVVVVVVVVVVVVVVCVVPPDDPDD

Sequence (208 aa):
MAMVVMAHRYKNGYGGNGPSGPYGGGPYDVGPNGEPYPPPLYNGYAPPPSGYSGPNGPYSPGGPYGPPPPYVPGPYAPLPYSSYEDPDSRRLRDLDYQKADAKRRLDLINSEQSDILDRQKRLDQERIDRINRQLKSRSSSESNEISGLEKRLADLDKDKKDTLDKLDKIESERQIILQKLREKKQDEIDRLNRELAINSTNPDIFTV

Secondary structure (DSSP, 8-state):
-------------------------------TTSPPPPPP-----PPP-----------------PPPPP----S-PPPP------HHHHHHHHHHHHHHHHHHHHHHHHHHHHHHHHHHHHHHHHHHHHHHHHHHHHHHHHHHHHHHHHHHHHHHHHHHHHHHHHHHHHHHHHHHHHHHHHHHHHHHHHHHHHHHHHHHH---S---